Protein AF-0000000086029920 (afdb_homodimer)

Sequence (276 aa):
MIFLRTRHGCAALTALCLSAIMPSAAAFDIRPNCDLRMLELNAKQRERLQLRRQQYKDQMRQIQADNRRRKDVGLHALLAKPPFDRHQAGKIAQERYTDDIKLTVAELNFYHDLFQMLDQRQRELWLDKCVGDTDGRRMIFLRTRHGCAALTALCLSAIMPSAAAFDIRPNCDLRMLELNAKQRERLQLRRQQYKDQMRQIQADNRRRKDVGLHALLAKPPFDRHQAGKIAQERYTDDIKLTVAELNFYHDLFQMLDQRQRELWLDKCVGDTDGRR

Structure (mmCIF, N/CA/C/O backbone):
data_AF-0000000086029920-model_v1
#
loop_
_entity.id
_entity.type
_entity.pdbx_description
1 polymer 'Spy/CpxP family protein refolding chaperone'
#
loop_
_atom_site.group_PDB
_atom_site.id
_atom_site.type_symbol
_atom_site.label_atom_id
_atom_site.label_alt_id
_atom_site.label_comp_id
_atom_site.label_asym_id
_atom_site.label_entity_id
_atom_site.label_seq_id
_atom_site.pdbx_PDB_ins_code
_atom_site.Cartn_x
_atom_site.Cartn_y
_atom_site.Cartn_z
_atom_site.occupancy
_atom_site.B_iso_or_equiv
_atom_site.auth_seq_id
_atom_site.auth_comp_id
_atom_site.auth_asym_id
_atom_site.auth_atom_id
_atom_site.pdbx_PDB_model_num
ATOM 1 N N . MET A 1 1 ? -32 1.727 62.812 1 27.64 1 MET A N 1
ATOM 2 C CA . MET A 1 1 ? -31.141 0.639 62.344 1 27.64 1 MET A CA 1
ATOM 3 C C . MET A 1 1 ? -30.656 0.895 60.938 1 27.64 1 MET A C 1
ATOM 5 O O . MET A 1 1 ? -31.453 1.145 60.031 1 27.64 1 MET A O 1
ATOM 9 N N . ILE A 1 2 ? -29.312 1.505 60.844 1 32.12 2 ILE A N 1
ATOM 10 C CA . ILE A 1 2 ? -28.375 2.189 59.969 1 32.12 2 ILE A CA 1
ATOM 11 C C . ILE A 1 2 ? -27.922 1.234 58.875 1 32.12 2 ILE A C 1
ATOM 13 O O . ILE A 1 2 ? -27.219 0.256 59.156 1 32.12 2 ILE A O 1
ATOM 17 N N . PHE A 1 3 ? -28.812 0.86 58 1 37.28 3 PHE A N 1
ATOM 18 C CA . PHE A 1 3 ? -28.562 -0.154 56.969 1 37.28 3 PHE A CA 1
ATOM 19 C C . PHE A 1 3 ? -27.516 0.329 56 1 37.28 3 PHE A C 1
ATOM 21 O O . PHE A 1 3 ? -27.859 0.866 54.938 1 37.28 3 PHE A O 1
ATOM 28 N N . LEU A 1 4 ? -26.359 0.919 56.625 1 30.41 4 LEU A N 1
ATOM 29 C CA . LEU A 1 4 ? -25.516 1.592 55.656 1 30.41 4 LEU A CA 1
ATOM 30 C C . LEU A 1 4 ? -25.094 0.636 54.562 1 30.41 4 LEU A C 1
ATOM 32 O O . LEU A 1 4 ? -25.328 -0.572 54.656 1 30.41 4 LEU A O 1
ATOM 36 N N . ARG A 1 5 ? -23.734 0.589 54.25 1 33.59 5 ARG A N 1
ATOM 37 C CA . ARG A 1 5 ? -22.906 1.133 53.188 1 33.59 5 ARG A CA 1
ATOM 38 C C . ARG A 1 5 ? -22.469 0.034 52.219 1 33.59 5 ARG A C 1
ATOM 40 O O . ARG A 1 5 ? -21.641 0.267 51.344 1 33.59 5 ARG A O 1
ATOM 47 N N . THR A 1 6 ? -23.078 -1.229 52.219 1 37.78 6 THR A N 1
ATOM 48 C CA . THR A 1 6 ? -22.031 -2.084 51.656 1 37.78 6 THR A CA 1
ATOM 49 C C . THR A 1 6 ? -21.781 -1.729 50.188 1 37.78 6 THR A C 1
ATOM 51 O O . THR A 1 6 ? -22.734 -1.553 49.406 1 37.78 6 THR A O 1
ATOM 54 N N . ARG A 1 7 ? -20.609 -0.886 49.969 1 39.22 7 ARG A N 1
ATOM 55 C CA . ARG A 1 7 ? -19.906 -0.38 48.812 1 39.22 7 ARG A CA 1
ATOM 56 C C . ARG A 1 7 ? -19.562 -1.512 47.844 1 39.22 7 ARG A C 1
ATOM 58 O O . ARG A 1 7 ? -18.641 -2.287 48.094 1 39.22 7 ARG A O 1
ATOM 65 N N . HIS A 1 8 ? -20.594 -2.283 47.344 1 37.41 8 HIS A N 1
ATOM 66 C CA . HIS A 1 8 ? -20.094 -3.451 46.625 1 37.41 8 HIS A CA 1
ATOM 67 C C . HIS A 1 8 ? -19.297 -3.043 45.406 1 37.41 8 HIS A C 1
ATOM 69 O O . HIS A 1 8 ? -18.297 -3.676 45.062 1 37.41 8 HIS A O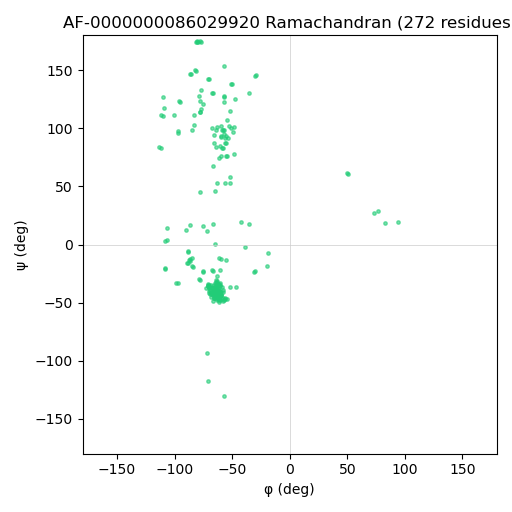 1
ATOM 75 N N . GLY A 1 9 ? -19.484 -1.849 44.688 1 29.52 9 GLY A N 1
ATOM 76 C CA . GLY A 1 9 ? -19.641 -2.156 43.281 1 29.52 9 GLY A CA 1
ATOM 77 C C . GLY A 1 9 ? -18.328 -2.451 42.562 1 29.52 9 GLY A C 1
ATOM 78 O O . GLY A 1 9 ? -17.297 -1.863 42.906 1 29.52 9 GLY A O 1
ATOM 79 N N . CYS A 1 10 ? -18.156 -3.633 41.781 1 34.06 10 CYS A N 1
ATOM 80 C CA . CYS A 1 10 ? -17.203 -4.355 40.938 1 34.06 10 CYS A CA 1
ATOM 81 C C . CYS A 1 10 ? -16.844 -3.545 39.688 1 34.06 10 CYS A C 1
ATOM 83 O O . CYS A 1 10 ? -17.672 -3.377 38.812 1 34.06 10 CYS A O 1
ATOM 85 N N . ALA A 1 11 ? -16.375 -2.201 39.812 1 36.38 11 ALA A N 1
ATOM 86 C CA . ALA A 1 11 ? -16.312 -1.562 38.5 1 36.38 11 ALA A CA 1
ATOM 87 C C . ALA A 1 11 ? -15.367 -2.32 37.562 1 36.38 11 ALA A C 1
ATOM 89 O O . ALA A 1 11 ? -14.211 -2.574 37.906 1 36.38 11 ALA A O 1
ATOM 90 N N . ALA A 1 12 ? -15.984 -3.154 36.594 1 37.56 12 ALA A N 1
ATOM 91 C CA . ALA A 1 12 ? -15.391 -3.926 35.5 1 37.56 12 ALA A CA 1
ATOM 92 C C . ALA A 1 12 ? -14.578 -3.029 34.562 1 37.56 12 ALA A C 1
ATOM 94 O O . ALA A 1 12 ? -15.078 -2.018 34.094 1 37.56 12 ALA A O 1
ATOM 95 N N . LEU A 1 13 ? -13.141 -2.918 34.781 1 41.22 13 LEU A N 1
ATOM 96 C CA . LEU A 1 13 ? -12.211 -2.203 33.906 1 41.22 13 LEU A CA 1
ATOM 97 C C . LEU A 1 13 ? -12.25 -2.766 32.5 1 41.22 13 LEU A C 1
ATOM 99 O O . LEU A 1 13 ? -11.961 -3.943 32.281 1 41.22 13 LEU A O 1
ATOM 103 N N . THR A 1 14 ? -13.227 -2.363 31.594 1 38.19 14 THR A N 1
ATOM 104 C CA . THR A 1 14 ? -13.211 -2.84 30.219 1 38.19 14 THR A CA 1
ATOM 105 C C . THR A 1 14 ? -11.961 -2.365 29.5 1 38.19 14 THR A C 1
ATOM 107 O O . THR A 1 14 ? -11.633 -1.1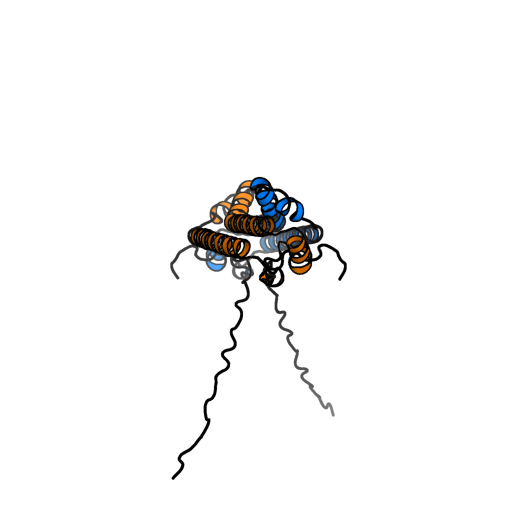76 29.516 1 38.19 14 THR A O 1
ATOM 110 N N . ALA A 1 15 ? -10.914 -3.215 29.328 1 38.97 15 ALA A N 1
ATOM 111 C CA . ALA A 1 15 ? -9.68 -3.059 28.562 1 38.97 15 ALA A CA 1
ATOM 112 C C . ALA A 1 15 ? -9.969 -2.82 27.078 1 38.97 15 ALA A C 1
ATOM 114 O O . ALA A 1 15 ? -10.672 -3.611 26.438 1 38.97 15 ALA A O 1
ATOM 115 N N . LEU A 1 16 ? -10.047 -1.567 26.641 1 34.94 16 LEU A N 1
ATOM 116 C CA . LEU A 1 16 ? -10.188 -1.281 25.219 1 34.94 16 LEU A CA 1
ATOM 117 C C . LEU A 1 16 ? -9.008 -1.839 24.422 1 34.94 16 LEU A C 1
ATOM 119 O O . LEU A 1 16 ? -7.871 -1.401 24.609 1 34.94 16 LEU A O 1
ATOM 123 N N . CYS A 1 17 ? -9.086 -3.088 23.875 1 32.78 17 CYS A N 1
ATOM 124 C CA . CYS A 1 17 ? -8.18 -3.688 22.906 1 32.78 17 CYS A CA 1
ATOM 125 C C . CYS A 1 17 ? -8.078 -2.826 21.641 1 32.78 17 CYS A C 1
ATOM 127 O O . CYS A 1 17 ? -9.094 -2.52 21.016 1 32.78 17 CYS A O 1
ATOM 129 N N . LEU A 1 18 ? -7.035 -1.972 21.484 1 34.94 18 LEU A N 1
ATOM 130 C CA . LEU A 1 18 ? -6.617 -1.24 20.297 1 34.94 18 LEU A CA 1
ATOM 131 C C . LEU A 1 18 ? -6.465 -2.182 19.109 1 34.94 18 LEU A C 1
ATOM 133 O O . LEU A 1 18 ? -5.777 -3.203 19.203 1 34.94 18 LEU A O 1
ATOM 137 N N . SER A 1 19 ? -7.234 -2.092 18.062 1 32.69 19 SER A N 1
ATOM 138 C CA . SER A 1 19 ? -7.398 -2.822 16.812 1 32.69 19 SER A CA 1
ATOM 139 C C . SER A 1 19 ? -6.148 -2.721 15.938 1 32.69 19 SER A C 1
ATOM 141 O O . SER A 1 19 ? -5.754 -1.626 15.531 1 32.69 19 SER A O 1
ATOM 143 N N . ALA A 1 20 ? -5.121 -3.539 16.109 1 31.86 20 ALA A N 1
ATOM 144 C CA . ALA A 1 20 ? -4 -3.666 15.188 1 31.86 20 ALA A CA 1
ATOM 145 C C . ALA A 1 20 ? -4.492 -3.795 13.75 1 31.86 20 ALA A C 1
ATOM 147 O O . ALA A 1 20 ? -5.547 -4.383 13.5 1 31.86 20 ALA A O 1
ATOM 148 N N . ILE A 1 21 ? -4.035 -2.939 12.781 1 33.38 21 ILE A N 1
ATOM 149 C CA . ILE A 1 21 ? -3.969 -2.824 11.328 1 33.38 21 ILE A CA 1
ATOM 150 C C . ILE A 1 21 ? -3.439 -4.129 10.734 1 33.38 21 ILE A C 1
ATOM 152 O O . ILE A 1 21 ? -2.346 -4.578 11.078 1 33.38 21 ILE A O 1
ATOM 156 N N . MET A 1 22 ? -4.195 -5.098 10.164 1 32.31 22 MET A N 1
ATOM 157 C CA . MET A 1 22 ? -4.012 -6.406 9.539 1 32.31 22 MET A CA 1
ATOM 158 C C . MET A 1 22 ? -3.061 -6.312 8.352 1 32.31 22 MET A C 1
ATOM 160 O O . MET A 1 22 ? -2.895 -5.242 7.77 1 32.31 22 MET A O 1
ATOM 164 N N . PRO A 1 23 ? -2.359 -7.359 7.961 1 33.88 23 PRO A N 1
ATOM 165 C CA . PRO A 1 23 ? -1.443 -7.727 6.879 1 33.88 23 PRO A CA 1
ATOM 166 C C . PRO A 1 23 ? -2.061 -7.543 5.496 1 33.88 23 PRO A C 1
ATOM 168 O O . PRO A 1 23 ? -3.256 -7.781 5.309 1 33.88 23 PRO A O 1
ATOM 171 N N . SER A 1 24 ? -1.472 -6.77 4.652 1 38.44 24 SER A N 1
ATOM 172 C CA . SE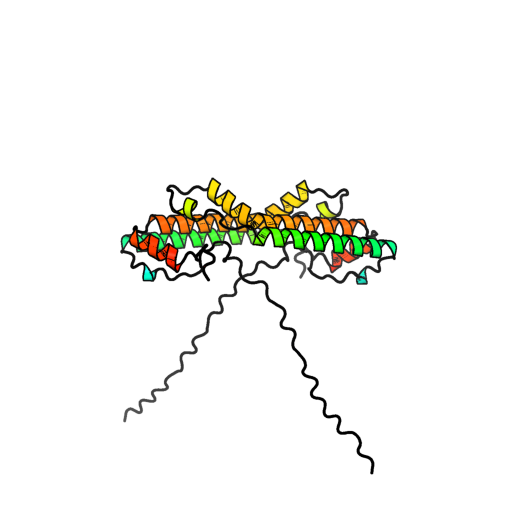R A 1 24 ? -1.74 -6.371 3.273 1 38.44 24 SER A CA 1
ATOM 173 C C . SER A 1 24 ? -1.751 -7.578 2.342 1 38.44 24 SER A C 1
ATOM 175 O O . SER A 1 24 ? -1.801 -7.426 1.119 1 38.44 24 SER A O 1
ATOM 177 N N . ALA A 1 25 ? -1.162 -8.695 2.639 1 40.16 25 ALA A N 1
ATOM 178 C CA . ALA A 1 25 ? -1.101 -9.586 1.482 1 40.16 25 ALA A CA 1
ATOM 179 C C . ALA A 1 25 ? -2.49 -9.828 0.903 1 40.16 25 ALA A C 1
ATOM 181 O O . ALA A 1 25 ? -2.666 -10.68 0.032 1 40.16 25 ALA A O 1
ATOM 182 N N . ALA A 1 26 ? -3.566 -9.477 1.589 1 45.03 26 ALA A N 1
ATOM 183 C CA . ALA A 1 26 ? -4.848 -9.961 1.086 1 45.03 26 ALA A CA 1
ATOM 184 C C . ALA A 1 26 ? -5.168 -9.359 -0.277 1 45.03 26 ALA A C 1
ATOM 186 O O . ALA A 1 26 ? -6.332 -9.305 -0.68 1 45.03 26 ALA A O 1
ATOM 187 N N . ALA A 1 27 ? -4.242 -8.516 -0.774 1 49.72 27 ALA A N 1
ATOM 188 C CA . ALA A 1 27 ? -4.633 -7.586 -1.828 1 49.72 27 ALA A CA 1
ATOM 189 C C . ALA A 1 27 ? -5.324 -8.32 -2.977 1 49.72 27 ALA A C 1
ATOM 191 O O . ALA A 1 27 ? -6.277 -7.805 -3.566 1 49.72 27 ALA A O 1
ATOM 192 N N . PHE A 1 28 ? -4.723 -9.609 -3.205 1 64.56 28 PHE A N 1
ATOM 193 C CA . PHE A 1 28 ? -5.309 -10.438 -4.25 1 64.56 28 PHE A CA 1
ATOM 194 C C . PHE A 1 28 ? -6.027 -11.641 -3.65 1 64.56 28 PHE A C 1
ATOM 196 O O . PHE A 1 28 ? -5.738 -12.047 -2.521 1 64.56 28 PHE A O 1
ATOM 203 N N . ASP A 1 29 ? -7.215 -11.773 -4.027 1 73.5 29 ASP A N 1
ATOM 204 C CA . ASP A 1 29 ? -8.008 -12.883 -3.506 1 73.5 29 ASP A CA 1
ATOM 205 C C . ASP A 1 29 ? -7.184 -14.172 -3.479 1 73.5 29 ASP A C 1
ATOM 207 O O . ASP A 1 29 ? -7.742 -15.266 -3.533 1 73.5 29 ASP A O 1
ATOM 211 N N . ILE A 1 30 ? -5.809 -13.906 -3.535 1 80.94 30 ILE A N 1
ATOM 212 C CA . ILE A 1 30 ? -4.953 -15.086 -3.436 1 80.94 30 ILE A CA 1
ATOM 213 C C . ILE A 1 30 ? -4.5 -15.273 -1.989 1 80.94 30 ILE A C 1
ATOM 215 O O . ILE A 1 30 ? -3.93 -14.359 -1.386 1 80.94 30 ILE A O 1
ATOM 219 N N . ARG A 1 31 ? -4.738 -16.328 -1.446 1 81.44 31 ARG A N 1
ATOM 220 C CA . ARG A 1 31 ? -4.324 -16.641 -0.085 1 81.44 31 ARG A CA 1
ATOM 221 C C . ARG A 1 31 ? -2.805 -16.766 0.008 1 81.44 31 ARG A C 1
ATOM 223 O O . ARG A 1 31 ? -2.191 -17.531 -0.733 1 81.44 31 ARG A O 1
ATOM 230 N N . PRO A 1 32 ? -2.361 -16 1.074 1 78.69 32 PRO A N 1
ATOM 231 C CA . PRO A 1 32 ? -0.928 -16.188 1.312 1 78.69 32 PRO A CA 1
ATOM 232 C C . PRO A 1 32 ? -0.618 -17.5 2.031 1 78.69 32 PRO A C 1
ATOM 234 O O . PRO A 1 32 ? -1.448 -18 2.791 1 78.69 32 PRO A O 1
ATOM 237 N N . ASN A 1 33 ? 0.307 -18.25 1.602 1 84.31 33 ASN A N 1
ATOM 238 C CA . ASN A 1 33 ? 0.768 -19.484 2.225 1 84.31 33 ASN A CA 1
ATOM 239 C C . ASN A 1 33 ? -0.111 -20.672 1.838 1 84.31 33 ASN A C 1
ATOM 241 O O . ASN A 1 33 ? -0.331 -21.578 2.646 1 84.31 33 ASN A O 1
ATOM 245 N N . CYS A 1 34 ? -0.788 -20.562 0.881 1 91.12 34 CYS A N 1
ATOM 246 C CA . CYS A 1 34 ? -1.542 -21.688 0.366 1 91.12 34 CYS A CA 1
ATOM 247 C C . CYS A 1 34 ? -0.649 -22.922 0.217 1 91.12 34 CYS A C 1
ATOM 249 O O . CYS A 1 34 ? 0.49 -22.812 -0.24 1 91.12 34 CYS A O 1
ATOM 251 N N . ASP A 1 35 ? -1.231 -24.125 0.633 1 93.25 35 ASP A N 1
ATOM 252 C CA . ASP A 1 35 ? -0.472 -25.375 0.551 1 93.25 35 ASP A CA 1
ATOM 253 C C . ASP A 1 35 ? -0.438 -25.906 -0.881 1 93.25 35 ASP A C 1
ATOM 255 O O . ASP A 1 35 ? -1.432 -26.438 -1.374 1 93.25 35 ASP A O 1
ATOM 259 N N . LEU A 1 36 ? 0.711 -25.922 -1.445 1 95.44 36 LEU A N 1
ATOM 260 C CA . LEU A 1 36 ? 0.839 -26.312 -2.844 1 95.44 36 LEU A CA 1
ATOM 261 C C . LEU A 1 36 ? 1.021 -27.828 -2.967 1 95.44 36 LEU A C 1
ATOM 263 O O . LEU A 1 36 ? 1.015 -28.375 -4.074 1 95.44 36 LEU A O 1
ATOM 267 N N . ARG A 1 37 ? 1.151 -28.562 -1.885 1 95 37 ARG A N 1
ATOM 268 C CA . ARG A 1 37 ? 1.317 -30.016 -1.925 1 95 37 ARG A CA 1
ATOM 269 C C . ARG A 1 37 ? 0.071 -30.688 -2.484 1 95 37 ARG A C 1
ATOM 271 O O . ARG A 1 37 ? 0.157 -31.766 -3.076 1 95 37 ARG A O 1
ATOM 278 N N . MET A 1 38 ? -1.027 -30.047 -2.176 1 95.94 38 MET A N 1
ATOM 279 C CA . MET A 1 38 ? -2.299 -30.594 -2.643 1 95.94 38 MET A CA 1
ATOM 280 C C . MET A 1 38 ? -2.32 -30.688 -4.164 1 95.94 38 MET A C 1
ATOM 282 O O . MET A 1 38 ? -3.162 -31.391 -4.73 1 95.94 38 MET A O 1
ATOM 286 N N . LEU A 1 39 ? -1.415 -30.094 -4.855 1 97.38 39 LEU A N 1
ATOM 287 C CA . LEU A 1 39 ? -1.391 -30.062 -6.312 1 97.38 39 LEU A CA 1
ATOM 288 C C . LEU A 1 39 ? -0.688 -31.281 -6.883 1 97.38 39 LEU A C 1
ATOM 290 O O . LEU A 1 39 ? -0.778 -31.562 -8.078 1 97.38 39 LEU A O 1
ATOM 294 N N . GLU A 1 40 ? 0.041 -32.031 -6.023 1 97.44 40 GLU A N 1
ATOM 295 C CA . GLU A 1 40 ? 0.74 -33.219 -6.453 1 97.44 40 GLU A CA 1
ATOM 296 C C . GLU A 1 40 ? 1.604 -32.969 -7.684 1 97.44 40 GLU A C 1
ATOM 298 O O . GLU A 1 40 ? 1.472 -33.625 -8.703 1 97.44 40 GLU A O 1
ATOM 303 N N . LEU A 1 41 ? 2.541 -32.094 -7.582 1 97.94 41 LEU A N 1
ATOM 304 C CA . LEU A 1 41 ? 3.41 -31.672 -8.672 1 97.94 41 LEU A CA 1
ATOM 305 C C . LEU A 1 41 ? 4.375 -32.781 -9.07 1 97.94 41 LEU A C 1
ATOM 307 O O . LEU A 1 41 ? 4.816 -33.562 -8.219 1 97.94 41 LEU A O 1
ATOM 311 N N . ASN A 1 42 ? 4.648 -32.906 -10.375 1 97.69 42 ASN A N 1
ATOM 312 C CA . ASN A 1 42 ? 5.691 -33.812 -10.797 1 97.69 42 ASN A CA 1
ATOM 313 C C . ASN A 1 42 ? 7.086 -33.25 -10.586 1 97.69 42 ASN A C 1
ATOM 315 O O . ASN A 1 42 ? 7.223 -32.094 -10.148 1 97.69 42 ASN A O 1
ATOM 319 N N . ALA A 1 43 ? 8.094 -33.969 -10.812 1 97.62 43 ALA A N 1
ATOM 320 C CA . ALA A 1 43 ? 9.469 -33.625 -10.484 1 97.62 43 ALA A CA 1
ATOM 321 C C . ALA A 1 43 ? 9.883 -32.344 -11.211 1 97.62 43 ALA A C 1
ATOM 323 O O . ALA A 1 43 ? 10.555 -31.484 -10.633 1 97.62 43 ALA A O 1
ATOM 324 N N . LYS A 1 44 ? 9.539 -32.25 -12.453 1 97.94 44 LYS A N 1
ATOM 325 C CA . LYS A 1 44 ? 9.906 -31.078 -13.242 1 97.94 44 LYS A CA 1
ATOM 326 C C . LYS A 1 44 ? 9.219 -29.828 -12.711 1 97.94 44 LYS A C 1
ATOM 328 O O . LYS A 1 44 ? 9.844 -28.766 -12.617 1 97.94 44 LYS A O 1
ATOM 333 N N . GLN A 1 45 ? 7.961 -29.984 -12.406 1 98.12 45 GLN A N 1
ATOM 334 C CA . GLN A 1 45 ? 7.191 -28.875 -11.836 1 98.12 45 GLN A CA 1
ATOM 335 C C . GLN A 1 45 ? 7.781 -28.422 -10.5 1 98.12 45 GLN A C 1
ATOM 337 O O . GLN A 1 45 ? 7.883 -27.219 -10.234 1 98.12 45 GLN A O 1
ATOM 342 N N . ARG A 1 46 ? 8.219 -29.297 -9.742 1 97.81 46 ARG A N 1
ATOM 343 C CA . ARG A 1 46 ? 8.781 -29 -8.43 1 97.81 46 ARG A CA 1
ATOM 344 C C . ARG A 1 46 ? 10.102 -28.25 -8.562 1 97.81 46 ARG A C 1
ATOM 346 O O . ARG A 1 46 ? 10.367 -27.312 -7.809 1 97.81 46 ARG A O 1
ATOM 353 N N . GLU A 1 47 ? 10.836 -28.734 -9.406 1 98.06 47 GLU A N 1
ATOM 354 C CA . GLU A 1 47 ? 12.109 -28.062 -9.641 1 98.06 47 GLU A CA 1
ATOM 355 C C . GLU A 1 47 ? 11.906 -26.625 -10.102 1 98.06 47 GLU A C 1
ATOM 357 O O . GLU A 1 47 ? 12.578 -25.703 -9.633 1 98.06 47 GLU A O 1
ATOM 362 N N . ARG A 1 48 ? 11.055 -26.438 -11.031 1 97.94 48 ARG A N 1
ATOM 363 C CA . ARG A 1 48 ? 10.75 -25.094 -11.547 1 97.94 48 ARG A CA 1
ATOM 364 C C . ARG A 1 48 ? 10.188 -24.203 -10.445 1 97.94 48 ARG A C 1
ATOM 366 O O . ARG A 1 48 ? 10.531 -23.016 -10.367 1 97.94 48 ARG A O 1
ATOM 373 N N . LEU A 1 49 ? 9.297 -24.812 -9.648 1 98.06 49 LEU A N 1
ATOM 374 C CA . LEU A 1 49 ? 8.711 -24.047 -8.555 1 98.06 49 LEU A CA 1
ATOM 375 C C . LEU A 1 49 ? 9.789 -23.578 -7.578 1 98.06 49 LEU A C 1
ATOM 377 O O . LEU A 1 49 ? 9.766 -22.438 -7.121 1 98.06 49 LEU A O 1
ATOM 381 N N . GLN A 1 50 ? 10.742 -24.438 -7.262 1 97.56 50 GLN A N 1
ATOM 382 C CA . GLN A 1 50 ? 11.82 -24.109 -6.34 1 97.56 50 GLN A CA 1
ATOM 383 C C . GLN A 1 50 ? 12.68 -22.969 -6.895 1 97.56 50 GLN A C 1
ATOM 385 O O . GLN A 1 50 ? 13.055 -22.062 -6.164 1 97.56 50 GLN A O 1
ATOM 390 N N . LEU A 1 51 ? 12.914 -23.094 -8.133 1 98.25 51 LEU A N 1
ATOM 391 C CA . LEU A 1 51 ? 13.727 -22.078 -8.781 1 98.25 51 LEU A CA 1
ATOM 392 C C . LEU A 1 51 ? 13.023 -20.719 -8.758 1 98.25 51 LEU A C 1
ATOM 394 O O . LEU A 1 51 ? 13.633 -19.703 -8.438 1 98.25 51 LEU A O 1
ATOM 398 N N . ARG A 1 52 ? 11.758 -20.719 -9.07 1 97.81 52 ARG A N 1
ATOM 399 C CA . ARG A 1 52 ? 10.992 -19.469 -9.148 1 97.81 52 ARG A CA 1
ATOM 400 C C . ARG A 1 52 ? 10.773 -18.875 -7.762 1 97.81 52 ARG A C 1
ATOM 402 O O . ARG A 1 52 ? 10.742 -17.656 -7.602 1 97.81 52 ARG A O 1
ATOM 409 N N . ARG A 1 53 ? 10.602 -19.719 -6.781 1 97 53 ARG A N 1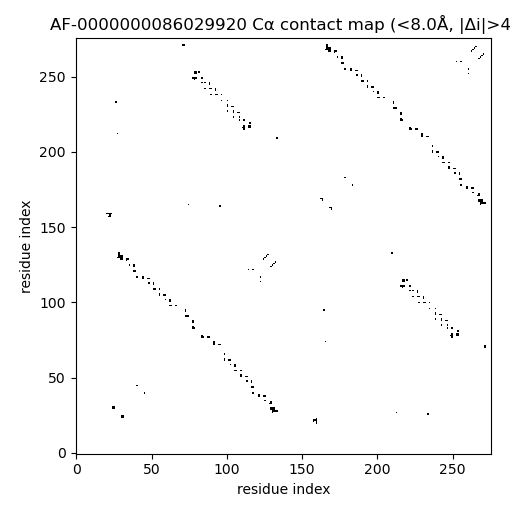
ATOM 410 C CA . ARG A 1 53 ? 10.469 -19.25 -5.406 1 97 53 ARG A CA 1
ATOM 411 C C . ARG A 1 53 ? 11.742 -18.531 -4.957 1 97 53 ARG A C 1
ATOM 413 O O . ARG A 1 53 ? 11.672 -17.469 -4.32 1 97 53 ARG A O 1
ATOM 420 N N . GLN A 1 54 ? 12.883 -19.125 -5.305 1 97.88 54 GLN A N 1
ATOM 421 C CA . GLN A 1 54 ? 14.156 -18.516 -4.934 1 97.88 54 GLN A CA 1
ATOM 422 C C . GLN A 1 54 ? 14.352 -17.188 -5.637 1 97.88 54 GLN A C 1
ATOM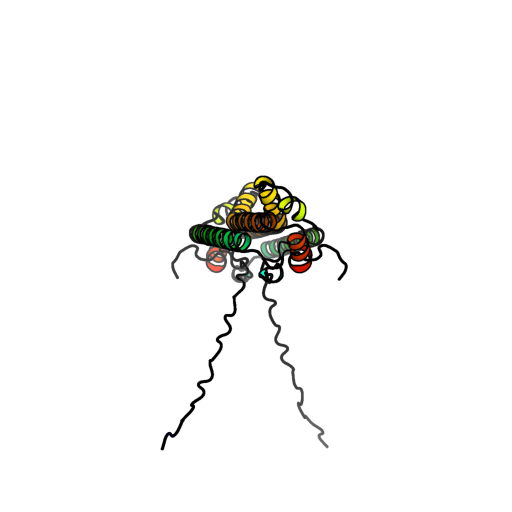 424 O O . GLN A 1 54 ? 14.82 -16.219 -5.027 1 97.88 54 GLN A O 1
ATOM 429 N N . GLN A 1 55 ? 13.992 -17.125 -6.871 1 97.62 55 GLN A N 1
ATOM 430 C CA . GLN A 1 55 ? 14.109 -15.883 -7.621 1 97.62 55 GLN A CA 1
ATOM 431 C C . GLN A 1 55 ? 13.227 -14.789 -7.02 1 97.62 55 GLN A C 1
ATOM 433 O O . GLN A 1 55 ? 13.641 -13.633 -6.914 1 97.62 55 GLN A O 1
ATOM 438 N N . TYR A 1 56 ? 12.062 -15.203 -6.621 1 97.06 56 TYR A N 1
ATOM 439 C CA . TYR A 1 56 ? 11.133 -14.266 -6.004 1 97.06 56 TYR A CA 1
ATOM 440 C C . TYR A 1 56 ? 11.664 -13.773 -4.664 1 97.06 56 TYR A C 1
ATOM 442 O O . TYR A 1 56 ? 11.609 -12.57 -4.371 1 97.06 56 TYR A O 1
ATOM 450 N N . LYS A 1 57 ? 12.172 -14.609 -3.941 1 97 57 LYS A N 1
ATOM 451 C CA . LYS A 1 57 ? 12.727 -14.25 -2.643 1 97 57 LYS A CA 1
ATOM 452 C C . LYS A 1 57 ? 13.898 -13.281 -2.797 1 97 57 LYS A C 1
ATOM 454 O O . LYS A 1 57 ? 14.023 -12.328 -2.029 1 97 57 LYS A O 1
ATOM 459 N N . ASP A 1 58 ? 14.703 -13.5 -3.744 1 97.38 58 ASP A N 1
ATOM 460 C CA . ASP A 1 58 ? 15.836 -12.617 -4.004 1 97.38 58 ASP A CA 1
ATOM 461 C C . ASP A 1 58 ? 15.367 -11.227 -4.441 1 97.38 58 ASP A C 1
ATOM 463 O O . ASP A 1 58 ? 15.93 -10.219 -4.023 1 97.38 58 ASP A O 1
ATOM 467 N N . GLN A 1 59 ? 14.359 -11.258 -5.23 1 95.88 59 GLN A N 1
ATOM 468 C CA . GLN A 1 59 ? 13.805 -9.992 -5.688 1 95.88 59 GLN A CA 1
ATOM 469 C C . GLN A 1 59 ? 13.195 -9.211 -4.527 1 95.88 59 GLN A C 1
ATOM 471 O O . GLN A 1 59 ? 13.359 -7.988 -4.438 1 95.88 59 GLN A O 1
ATOM 476 N N . MET A 1 60 ? 12.508 -9.906 -3.699 1 95.62 60 MET A N 1
ATOM 477 C CA . MET A 1 60 ? 11.906 -9.281 -2.523 1 95.62 60 MET A CA 1
ATOM 478 C C . MET A 1 60 ? 12.977 -8.672 -1.625 1 95.62 60 MET A C 1
ATOM 480 O O . MET A 1 60 ? 12.828 -7.543 -1.152 1 95.62 60 MET A O 1
ATOM 484 N N . ARG A 1 61 ? 14.062 -9.352 -1.462 1 95 61 ARG A N 1
ATOM 485 C CA . ARG A 1 61 ? 15.156 -8.867 -0.625 1 95 61 ARG A CA 1
ATOM 486 C C . ARG A 1 61 ? 15.781 -7.609 -1.215 1 95 61 ARG A C 1
ATOM 488 O O . ARG A 1 61 ? 16.109 -6.668 -0.485 1 95 61 ARG A O 1
ATOM 495 N N . GLN A 1 62 ? 15.852 -7.598 -2.475 1 94.38 62 GLN A N 1
ATOM 496 C CA . GLN A 1 62 ? 16.438 -6.438 -3.145 1 94.38 62 GLN A CA 1
ATOM 497 C C . GLN A 1 62 ? 15.523 -5.215 -3.018 1 94.38 62 GLN A C 1
ATOM 499 O O . GLN A 1 62 ? 16 -4.105 -2.766 1 94.38 62 GLN A O 1
ATOM 504 N N . ILE A 1 63 ? 14.242 -5.395 -3.172 1 91.88 63 ILE A N 1
ATOM 505 C CA . ILE A 1 63 ? 13.273 -4.305 -3.084 1 91.88 63 ILE A CA 1
ATOM 506 C C . ILE A 1 63 ? 13.258 -3.74 -1.666 1 91.88 63 ILE A C 1
ATOM 508 O O . ILE A 1 63 ? 13.266 -2.521 -1.476 1 91.88 63 ILE A O 1
ATOM 512 N N . GLN A 1 64 ? 13.367 -4.586 -0.676 1 87.81 64 GLN A N 1
ATOM 513 C CA . GLN A 1 64 ? 13.367 -4.168 0.722 1 87.81 64 GLN A CA 1
ATOM 514 C C . GLN A 1 64 ? 14.648 -3.408 1.066 1 87.81 64 GLN A C 1
ATOM 516 O O . GLN A 1 64 ? 14.609 -2.42 1.803 1 87.81 64 GLN A O 1
ATOM 521 N N . ALA A 1 65 ? 15.766 -3.846 0.534 1 87.12 65 ALA A N 1
ATOM 522 C CA . ALA A 1 65 ? 17.047 -3.17 0.753 1 87.12 65 ALA A CA 1
ATOM 523 C C . ALA A 1 65 ? 17.031 -1.768 0.15 1 87.12 65 ALA A C 1
ATOM 525 O O . ALA A 1 65 ? 17.531 -0.821 0.756 1 87.12 65 ALA A O 1
ATOM 526 N N . ASP A 1 66 ? 16.344 -1.677 -0.97 1 83.25 66 ASP A N 1
ATOM 527 C CA . ASP A 1 66 ? 16.266 -0.386 -1.646 1 83.25 66 ASP A CA 1
ATOM 528 C C . ASP A 1 66 ? 15.383 0.584 -0.866 1 83.25 66 ASP A C 1
ATOM 530 O O . ASP A 1 66 ? 15.656 1.784 -0.818 1 83.25 66 ASP A O 1
ATOM 534 N N . ASN A 1 67 ? 14.375 0.094 -0.224 1 78.56 67 ASN A N 1
ATOM 535 C CA . ASN A 1 67 ? 13.453 0.907 0.564 1 78.56 67 ASN A CA 1
ATOM 536 C C . ASN A 1 67 ? 14.141 1.491 1.797 1 78.56 67 ASN A C 1
ATOM 538 O O . ASN A 1 67 ? 13.898 2.645 2.158 1 78.56 67 ASN A O 1
ATOM 542 N N . ARG A 1 68 ? 14.992 0.748 2.395 1 75.88 68 ARG A N 1
ATOM 543 C CA . ARG A 1 68 ? 15.695 1.198 3.59 1 75.88 68 ARG A CA 1
ATOM 544 C C . ARG A 1 68 ? 16.656 2.336 3.264 1 75.88 68 ARG A C 1
ATOM 546 O O . ARG A 1 68 ? 16.922 3.199 4.105 1 75.88 68 ARG A O 1
ATOM 553 N N . ARG A 1 69 ? 17.016 2.426 2.068 1 74.44 69 ARG A N 1
ATOM 554 C CA . ARG A 1 69 ? 17.984 3.438 1.648 1 74.44 69 ARG A CA 1
ATOM 555 C C . ARG A 1 69 ? 17.281 4.73 1.251 1 74.44 69 ARG A C 1
ATOM 557 O O . ARG A 1 69 ? 17.906 5.793 1.213 1 74.44 69 ARG A O 1
ATOM 564 N N . ARG A 1 70 ? 15.984 4.551 1.058 1 67.62 70 ARG A N 1
ATOM 565 C CA . ARG A 1 70 ? 15.266 5.727 0.585 1 67.62 70 ARG A CA 1
ATOM 566 C C . ARG A 1 70 ? 14.844 6.617 1.751 1 67.62 70 ARG A C 1
ATOM 568 O O . ARG A 1 70 ? 14.352 6.129 2.766 1 67.62 70 ARG A O 1
ATOM 575 N N . LYS A 1 71 ? 15.578 7.734 2.119 1 61.03 71 LYS A N 1
ATOM 576 C CA . LYS A 1 71 ? 15.398 8.656 3.238 1 61.03 71 LYS A CA 1
ATOM 577 C C . LYS A 1 71 ? 14.18 9.547 3.029 1 61.03 71 LYS A C 1
ATOM 579 O O . LYS A 1 71 ? 13.047 9.125 3.271 1 61.03 71 LYS A O 1
ATOM 584 N N . ASP A 1 72 ? 14.438 10.742 2.441 1 59.91 72 ASP A N 1
ATOM 585 C CA . ASP A 1 72 ? 13.703 11.992 2.588 1 59.91 72 ASP A CA 1
ATOM 586 C C . ASP A 1 72 ? 12.773 12.234 1.399 1 59.91 72 ASP A C 1
ATOM 588 O O . ASP A 1 72 ? 13.219 12.219 0.249 1 59.91 72 ASP A O 1
ATOM 592 N N . VAL A 1 73 ? 11.516 12.172 1.623 1 65.88 73 VAL A N 1
ATOM 593 C CA . VAL A 1 73 ? 10.594 12.305 0.5 1 65.88 73 VAL A CA 1
ATOM 594 C C . VAL A 1 73 ? 10.234 13.773 0.297 1 65.88 73 VAL A C 1
ATOM 596 O O . VAL A 1 73 ? 9.344 14.102 -0.491 1 65.88 73 VAL A O 1
ATOM 599 N N . GLY A 1 74 ? 10.953 14.664 0.928 1 73.38 74 GLY A N 1
ATOM 600 C CA . GLY A 1 74 ? 10.742 16.078 0.631 1 73.38 74 GLY A CA 1
ATOM 601 C C . GLY A 1 74 ? 9.484 16.641 1.265 1 73.38 74 GLY A C 1
ATOM 602 O O . GLY A 1 74 ? 8.836 17.516 0.696 1 73.38 74 GLY A O 1
ATOM 603 N N . LEU A 1 75 ? 9.047 16.203 2.264 1 79 75 LEU A N 1
ATOM 604 C CA . LEU A 1 75 ? 7.809 16.609 2.93 1 79 75 LEU A CA 1
ATOM 605 C C . LEU A 1 75 ? 7.867 18.078 3.344 1 79 75 LEU A C 1
ATOM 607 O O . LEU A 1 75 ? 6.898 18.812 3.162 1 79 75 LEU A O 1
ATOM 611 N N . HIS A 1 76 ? 9.062 18.547 3.711 1 79.88 76 HIS A N 1
ATOM 612 C CA . HIS A 1 76 ? 9.172 19.906 4.203 1 79.88 76 HIS A CA 1
ATOM 613 C C . HIS A 1 76 ? 8.922 20.922 3.092 1 79.88 76 HIS A C 1
ATOM 615 O O . HIS A 1 76 ? 8.234 21.922 3.305 1 79.88 76 HIS A O 1
ATOM 621 N N . ALA A 1 77 ? 9.477 20.625 1.991 1 83.75 77 ALA A N 1
ATOM 622 C CA . ALA A 1 77 ? 9.305 21.531 0.859 1 83.75 77 ALA A CA 1
ATOM 623 C C . ALA A 1 77 ? 7.832 21.625 0.462 1 83.75 77 ALA A C 1
ATOM 625 O O . ALA A 1 77 ? 7.363 22.703 0.066 1 83.75 77 ALA A O 1
ATOM 626 N N . LEU A 1 78 ? 7.047 20.594 0.58 1 89.69 78 LEU A N 1
ATOM 627 C CA . LEU A 1 78 ? 5.625 20.578 0.254 1 89.69 78 LEU A CA 1
ATOM 628 C C . LEU A 1 78 ? 4.828 21.406 1.256 1 89.69 78 LEU A C 1
ATOM 630 O O . LEU A 1 78 ? 3.926 22.156 0.872 1 89.69 78 LEU A O 1
ATOM 634 N N . LEU A 1 79 ? 5.23 21.375 2.551 1 89.19 79 LEU A N 1
ATOM 635 C CA . LEU A 1 79 ? 4.477 22.016 3.617 1 89.19 79 LEU A CA 1
ATOM 636 C C . LEU A 1 79 ? 4.738 23.516 3.639 1 89.19 79 LEU A C 1
ATOM 638 O O . LEU A 1 79 ? 3.836 24.297 3.936 1 89.19 79 LEU A O 1
ATOM 642 N N . ALA A 1 80 ? 5.953 23.922 3.197 1 85.81 80 ALA A N 1
ATOM 643 C CA . ALA A 1 80 ? 6.41 25.297 3.381 1 85.81 80 ALA A CA 1
ATOM 644 C C . ALA A 1 80 ? 5.898 26.203 2.262 1 85.81 80 ALA A C 1
ATOM 646 O O . ALA A 1 80 ? 5.781 27.406 2.441 1 85.81 80 ALA A O 1
ATOM 647 N N . LYS A 1 81 ? 5.488 25.625 1.15 1 86.31 81 LYS A N 1
ATOM 648 C CA . LYS A 1 81 ? 5.199 26.469 -0.011 1 86.31 81 LYS A CA 1
ATOM 649 C C . LYS A 1 81 ? 3.705 26.484 -0.321 1 86.31 81 LYS A C 1
ATOM 651 O O . LYS A 1 81 ? 3.121 25.438 -0.627 1 86.31 81 LYS A O 1
ATOM 656 N N . PRO A 1 82 ? 3.059 27.703 -0.084 1 88.38 82 PRO A N 1
ATOM 657 C CA . PRO A 1 82 ? 1.68 27.812 -0.567 1 88.38 82 PRO A CA 1
ATOM 658 C C . PRO A 1 82 ? 1.602 28.156 -2.053 1 88.38 82 PRO A C 1
ATOM 660 O O . PRO A 1 82 ? 2.479 28.844 -2.576 1 88.38 82 PRO A O 1
ATOM 663 N N . PRO A 1 83 ? 0.553 27.75 -2.846 1 93 83 PRO A N 1
ATOM 664 C CA . PRO A 1 83 ? -0.567 26.891 -2.443 1 93 83 PRO A CA 1
ATOM 665 C C . PRO A 1 83 ? -0.213 25.406 -2.457 1 93 83 PRO A C 1
ATOM 667 O O . PRO A 1 83 ? 0.886 25.047 -2.877 1 93 83 PRO A O 1
ATOM 670 N N . PHE A 1 84 ? -1.078 24.562 -2.01 1 95.56 84 PHE A N 1
ATOM 671 C CA . PHE A 1 84 ? -0.864 23.125 -2.012 1 95.56 84 PHE A CA 1
ATOM 672 C C . PHE A 1 84 ? -0.571 22.625 -3.42 1 95.56 84 PHE A C 1
ATOM 674 O O . PHE A 1 84 ? -1.322 22.906 -4.355 1 95.56 84 PHE A O 1
ATOM 681 N N . ASP A 1 85 ? 0.543 21.906 -3.559 1 94.81 85 ASP A N 1
ATOM 682 C CA . ASP A 1 85 ? 0.941 21.328 -4.836 1 94.81 85 ASP A CA 1
ATOM 683 C C . ASP A 1 85 ? 0.509 19.859 -4.93 1 94.81 85 ASP A C 1
ATOM 685 O O . ASP A 1 85 ? 1.252 18.969 -4.535 1 94.81 85 ASP A O 1
ATOM 689 N N . ARG A 1 86 ? -0.624 19.75 -5.59 1 93.12 86 ARG A N 1
ATOM 690 C CA . ARG A 1 86 ? -1.199 18.406 -5.684 1 93.12 86 ARG A CA 1
ATOM 691 C C . ARG A 1 86 ? -0.306 17.484 -6.508 1 93.12 86 ARG A C 1
ATOM 693 O O . ARG A 1 86 ? -0.217 16.281 -6.227 1 93.12 86 ARG A O 1
ATOM 700 N N . HIS A 1 87 ? 0.318 18.062 -7.496 1 92.56 87 HIS A N 1
ATOM 701 C CA . HIS A 1 87 ? 1.2 17.266 -8.336 1 92.56 87 HIS A CA 1
ATOM 702 C C . HIS A 1 87 ? 2.398 16.75 -7.543 1 92.56 87 HIS A C 1
ATOM 704 O O . HIS A 1 87 ? 2.727 15.57 -7.598 1 92.56 87 HIS A O 1
ATOM 710 N N . GLN A 1 88 ? 3.025 17.594 -6.77 1 90.75 88 GLN A N 1
ATOM 711 C CA . GLN A 1 88 ? 4.148 17.203 -5.922 1 90.75 88 GLN A CA 1
ATOM 712 C C . GLN A 1 88 ? 3.705 16.219 -4.84 1 90.75 88 GLN A C 1
ATOM 714 O O . GLN A 1 88 ? 4.418 15.266 -4.535 1 90.75 88 GLN A O 1
ATOM 719 N N . ALA A 1 89 ? 2.588 16.453 -4.211 1 92.88 89 ALA A N 1
ATOM 720 C CA . ALA A 1 89 ? 2.047 15.539 -3.207 1 92.88 89 ALA A CA 1
ATOM 721 C C . ALA A 1 89 ? 1.825 14.148 -3.789 1 92.88 89 ALA A C 1
ATOM 723 O O . ALA A 1 89 ? 2.107 13.141 -3.135 1 92.88 89 ALA A O 1
ATOM 724 N N . GLY A 1 90 ? 1.308 14.141 -5.035 1 89.38 90 GLY A N 1
ATOM 725 C CA . GLY A 1 90 ? 1.128 12.875 -5.723 1 89.38 90 GLY A CA 1
ATOM 726 C C . GLY A 1 90 ? 2.428 12.117 -5.93 1 89.38 90 GLY A C 1
ATOM 727 O O . GLY A 1 90 ? 2.475 10.898 -5.773 1 89.38 90 GLY A O 1
ATOM 728 N N . LYS A 1 91 ? 3.428 12.859 -6.332 1 87.5 91 LYS A N 1
ATOM 729 C CA . LYS A 1 91 ? 4.738 12.242 -6.516 1 87.5 91 LYS A CA 1
ATOM 730 C C . LYS A 1 91 ? 5.27 11.68 -5.203 1 87.5 91 LYS A C 1
ATOM 732 O O . LYS A 1 91 ? 5.809 10.57 -5.172 1 87.5 91 LYS A O 1
ATOM 737 N N . ILE A 1 92 ? 5.125 12.438 -4.086 1 86.56 92 ILE A N 1
ATOM 738 C CA . ILE A 1 92 ? 5.551 12 -2.762 1 86.56 92 ILE A CA 1
ATOM 739 C C . ILE A 1 92 ? 4.793 10.734 -2.367 1 86.56 92 ILE A C 1
ATOM 741 O O . ILE A 1 92 ? 5.395 9.758 -1.909 1 86.56 92 ILE A O 1
ATOM 745 N N . ALA A 1 93 ? 3.488 10.758 -2.629 1 88.19 93 ALA A N 1
ATOM 746 C CA . ALA A 1 93 ? 2.662 9.594 -2.311 1 88.19 93 ALA A CA 1
ATOM 747 C C . ALA A 1 93 ? 3.088 8.375 -3.129 1 88.19 93 ALA A C 1
ATOM 749 O O . ALA A 1 93 ? 3.207 7.27 -2.594 1 88.19 93 ALA A O 1
ATOM 750 N N . GLN A 1 94 ? 3.301 8.648 -4.434 1 85.56 94 GLN A N 1
ATOM 751 C CA . GLN A 1 94 ? 3.703 7.547 -5.305 1 85.56 94 GLN A CA 1
ATOM 752 C C . GLN A 1 94 ? 5.051 6.973 -4.883 1 85.56 94 GLN A C 1
ATOM 754 O O . GLN A 1 94 ? 5.258 5.758 -4.926 1 85.56 94 GLN A O 1
ATOM 759 N N . GLU A 1 95 ? 5.953 7.812 -4.559 1 83.94 95 GLU A N 1
ATOM 760 C CA . GLU A 1 95 ? 7.27 7.371 -4.113 1 83.94 95 GLU A CA 1
ATOM 761 C C . GLU A 1 95 ? 7.164 6.52 -2.85 1 83.94 95 GLU A C 1
ATOM 763 O O . GLU A 1 95 ? 7.93 5.57 -2.672 1 83.94 95 GLU A O 1
ATOM 768 N N . ARG A 1 96 ? 6.258 6.832 -2.035 1 80.19 96 ARG A N 1
ATOM 769 C CA . ARG A 1 96 ? 6.039 6.09 -0.799 1 80.19 96 ARG A CA 1
ATOM 770 C C . ARG A 1 96 ? 5.641 4.645 -1.09 1 80.19 96 ARG A C 1
ATOM 772 O O . ARG A 1 96 ? 6.031 3.73 -0.361 1 80.19 96 ARG A O 1
ATOM 779 N N . TYR A 1 97 ? 4.961 4.473 -2.205 1 86.44 97 TYR A N 1
ATOM 780 C CA . TYR A 1 97 ? 4.406 3.15 -2.461 1 86.44 97 TYR A CA 1
ATOM 781 C C . TYR A 1 97 ? 5.16 2.451 -3.586 1 86.44 97 TYR A C 1
ATOM 783 O O . TYR A 1 97 ? 4.789 1.352 -4 1 86.44 97 TYR A O 1
ATOM 791 N N . THR A 1 98 ? 6.125 3.074 -4.043 1 86.62 98 THR A N 1
ATOM 792 C CA . THR A 1 98 ? 6.852 2.541 -5.191 1 86.62 98 THR A CA 1
ATOM 793 C C . THR A 1 98 ? 7.324 1.115 -4.918 1 86.62 98 THR A C 1
ATOM 795 O O . THR A 1 98 ? 7.129 0.223 -5.746 1 86.62 98 THR A O 1
ATOM 798 N N . ASP A 1 99 ? 7.926 0.881 -3.744 1 87.5 99 ASP A N 1
ATOM 799 C CA . ASP A 1 99 ? 8.461 -0.439 -3.424 1 87.5 99 ASP A CA 1
ATOM 800 C C . ASP A 1 99 ? 7.336 -1.456 -3.236 1 87.5 99 ASP A C 1
ATOM 802 O O . ASP A 1 99 ? 7.477 -2.623 -3.605 1 87.5 99 ASP A O 1
ATOM 806 N N . ASP A 1 100 ? 6.246 -1.031 -2.695 1 89.88 100 ASP A N 1
ATOM 807 C CA . ASP A 1 100 ? 5.086 -1.91 -2.562 1 89.88 100 ASP A CA 1
ATOM 808 C C . ASP A 1 100 ? 4.555 -2.324 -3.932 1 89.88 100 ASP A C 1
ATOM 810 O O . ASP A 1 100 ? 4.156 -3.477 -4.125 1 89.88 100 ASP A O 1
ATOM 814 N N . ILE A 1 101 ? 4.504 -1.391 -4.84 1 89.69 101 ILE A N 1
ATOM 815 C CA . ILE A 1 101 ? 4.039 -1.679 -6.195 1 89.69 101 ILE A CA 1
ATOM 816 C C . ILE A 1 101 ? 4.996 -2.658 -6.871 1 89.69 101 ILE A C 1
ATOM 818 O O . ILE A 1 101 ? 4.559 -3.631 -7.492 1 89.69 101 ILE A O 1
ATOM 822 N N . LYS A 1 102 ? 6.305 -2.438 -6.699 1 91.56 102 LYS A N 1
ATOM 823 C CA . LYS A 1 102 ? 7.301 -3.357 -7.242 1 91.56 102 LYS A CA 1
ATOM 824 C C . LYS A 1 102 ? 7.121 -4.762 -6.672 1 91.56 102 LYS A C 1
ATOM 826 O O . LYS A 1 102 ? 7.227 -5.754 -7.398 1 91.56 102 LYS A O 1
ATOM 831 N N . LEU A 1 103 ? 6.902 -4.785 -5.434 1 93.06 103 LEU A N 1
ATOM 832 C CA . LEU A 1 103 ? 6.711 -6.066 -4.758 1 93.06 103 LEU A CA 1
ATOM 833 C C . LEU A 1 103 ? 5.473 -6.781 -5.289 1 93.06 103 LEU A C 1
ATOM 835 O O . LEU A 1 103 ? 5.5 -7.988 -5.523 1 93.06 103 LEU A O 1
ATOM 839 N N . THR A 1 104 ? 4.492 -6.055 -5.457 1 92.69 104 THR A N 1
ATOM 840 C CA . THR A 1 104 ? 3.262 -6.633 -5.98 1 92.69 104 THR A CA 1
ATOM 841 C C . THR A 1 104 ? 3.48 -7.18 -7.387 1 92.69 104 THR A C 1
ATOM 843 O O . THR A 1 104 ? 3.031 -8.281 -7.707 1 92.69 104 THR A O 1
ATOM 846 N N . VAL A 1 105 ? 4.145 -6.438 -8.25 1 94.38 105 VAL A N 1
ATOM 847 C CA . VAL A 1 105 ? 4.426 -6.91 -9.602 1 94.38 105 VAL A CA 1
ATOM 848 C C . VAL A 1 105 ? 5.281 -8.172 -9.547 1 94.38 105 VAL A C 1
ATOM 850 O O . VAL A 1 105 ? 5.055 -9.125 -10.297 1 94.38 105 VAL A O 1
ATOM 853 N N . ALA A 1 106 ? 6.273 -8.203 -8.602 1 95 106 ALA A N 1
ATOM 854 C CA . ALA A 1 106 ? 7.109 -9.383 -8.422 1 95 106 ALA A CA 1
ATOM 855 C C . ALA A 1 106 ? 6.277 -10.586 -7.973 1 95 106 ALA A C 1
ATOM 857 O O . ALA A 1 106 ? 6.488 -11.703 -8.445 1 95 106 ALA A O 1
ATOM 858 N N . GLU A 1 107 ? 5.395 -10.344 -7.102 1 94.69 107 GLU A N 1
ATOM 859 C CA . GLU A 1 107 ? 4.496 -11.383 -6.605 1 94.69 107 GLU A CA 1
ATOM 860 C C . GLU A 1 107 ? 3.615 -11.93 -7.723 1 94.69 107 GLU A C 1
ATOM 862 O O . GLU A 1 107 ? 3.463 -13.148 -7.863 1 94.69 107 GLU A O 1
ATOM 867 N N . LEU A 1 108 ? 3.016 -11.07 -8.5 1 93.88 108 LEU A N 1
ATOM 868 C CA . LEU A 1 108 ? 2.154 -11.484 -9.602 1 93.88 108 LEU A CA 1
ATOM 869 C C . LEU A 1 108 ? 2.945 -12.258 -10.648 1 93.88 108 LEU A C 1
ATOM 871 O O . LEU A 1 108 ? 2.416 -13.188 -11.273 1 93.88 108 LEU A O 1
ATOM 875 N N . ASN A 1 109 ? 4.215 -11.82 -10.828 1 95.88 109 ASN A N 1
ATOM 876 C CA . ASN A 1 109 ? 5.074 -12.594 -11.727 1 95.88 109 ASN A CA 1
ATOM 877 C C . ASN A 1 109 ? 5.293 -14.008 -11.203 1 95.88 109 ASN A C 1
ATOM 879 O O . ASN A 1 109 ? 5.277 -14.969 -11.984 1 95.88 109 ASN A O 1
ATOM 883 N N . PHE A 1 110 ? 5.508 -14.156 -9.93 1 96.5 110 PHE A N 1
ATOM 884 C CA . PHE A 1 110 ? 5.668 -15.469 -9.32 1 96.5 110 PHE A CA 1
ATOM 885 C C . PHE A 1 110 ? 4.41 -16.312 -9.508 1 96.5 110 PHE A C 1
ATOM 887 O O . PHE A 1 110 ? 4.488 -17.469 -9.914 1 96.5 110 PHE A O 1
ATOM 894 N N . TYR A 1 111 ? 3.287 -15.766 -9.258 1 94.31 111 TYR A N 1
ATOM 895 C CA . TYR A 1 111 ? 2.037 -16.516 -9.375 1 94.31 111 TYR A CA 1
ATOM 896 C C . TYR A 1 111 ? 1.755 -16.859 -10.836 1 94.31 111 TYR A C 1
ATOM 898 O O . TYR A 1 111 ? 1.191 -17.922 -11.117 1 94.31 111 TYR A O 1
ATOM 906 N N . HIS A 1 112 ? 2.07 -15.961 -11.727 1 95.31 112 HIS A N 1
ATOM 907 C CA . HIS A 1 112 ? 1.944 -16.266 -13.148 1 95.31 112 HIS A CA 1
ATOM 908 C C . HIS A 1 112 ? 2.787 -17.484 -13.531 1 95.31 112 HIS A C 1
ATOM 910 O O . HIS A 1 112 ? 2.305 -18.391 -14.211 1 95.31 112 HIS A O 1
ATOM 916 N N . ASP A 1 113 ? 4.074 -17.5 -13.031 1 96.69 113 ASP A N 1
ATOM 917 C CA . ASP A 1 113 ? 4.961 -18.625 -13.305 1 96.69 113 ASP A CA 1
ATOM 918 C C . ASP A 1 113 ? 4.418 -19.922 -12.695 1 96.69 113 ASP A C 1
ATOM 920 O O . ASP A 1 113 ? 4.484 -20.984 -13.32 1 96.69 113 ASP A O 1
ATOM 924 N N . LEU A 1 114 ? 3.965 -19.797 -11.484 1 96.19 114 LEU A N 1
ATOM 925 C CA . LEU A 1 114 ? 3.348 -20.953 -10.836 1 96.19 114 LEU A CA 1
ATOM 926 C C . LEU A 1 114 ? 2.184 -21.484 -11.664 1 96.19 114 LEU A C 1
ATOM 928 O O . LEU A 1 114 ? 2.123 -22.688 -11.961 1 96.19 114 LEU A O 1
ATOM 932 N N . PHE A 1 115 ? 1.331 -20.625 -12.102 1 94.81 115 PHE A N 1
ATOM 933 C CA . PHE A 1 115 ? 0.156 -21.016 -12.875 1 94.81 115 PHE A CA 1
ATOM 934 C C . PHE A 1 115 ? 0.563 -21.656 -14.195 1 94.81 115 PHE A C 1
ATOM 936 O O . PHE A 1 115 ? -0.039 -22.641 -14.625 1 94.81 115 PHE A O 1
ATOM 943 N N . GLN A 1 116 ? 1.636 -21.172 -14.828 1 95.56 116 GLN A N 1
ATOM 944 C CA . GLN A 1 116 ? 2.045 -21.625 -16.156 1 95.56 116 GLN A CA 1
ATOM 945 C C . GLN A 1 116 ? 2.705 -23 -16.094 1 95.56 116 GLN A C 1
ATOM 947 O O . GLN A 1 116 ? 2.717 -23.734 -17.078 1 95.56 116 GLN A O 1
ATOM 952 N N . MET A 1 117 ? 3.25 -23.359 -14.953 1 97.12 117 MET A N 1
ATOM 953 C CA . MET A 1 117 ? 3.922 -24.656 -14.844 1 97.12 117 MET A CA 1
ATOM 954 C C . MET A 1 117 ? 2.922 -25.766 -14.523 1 97.12 117 MET A C 1
ATOM 956 O O . MET A 1 117 ? 3.24 -26.938 -14.648 1 97.12 117 MET A O 1
ATOM 960 N N . LEU A 1 118 ? 1.644 -25.453 -14.141 1 96.62 118 LEU A N 1
ATOM 961 C CA . LEU A 1 118 ? 0.626 -26.391 -13.695 1 96.62 118 LEU A CA 1
ATOM 962 C C . LEU A 1 118 ? -0.141 -26.953 -14.891 1 96.62 118 LEU A C 1
ATOM 964 O O . LEU A 1 118 ? -0.297 -26.281 -15.906 1 96.62 118 LEU A O 1
ATOM 968 N N . ASP A 1 119 ? -0.559 -28.219 -14.781 1 96.62 119 ASP A N 1
ATOM 969 C CA . ASP A 1 119 ? -1.5 -28.75 -15.766 1 96.62 119 ASP A CA 1
ATOM 970 C C . ASP A 1 119 ? -2.928 -28.312 -15.453 1 96.62 119 ASP A C 1
ATOM 972 O O . ASP A 1 119 ? -3.164 -27.609 -14.461 1 96.62 119 ASP A O 1
ATOM 976 N N . GLN A 1 120 ? -3.891 -28.641 -16.328 1 95.06 120 GLN A N 1
ATOM 977 C CA . GLN A 1 120 ? -5.254 -28.125 -16.234 1 95.06 120 GLN A CA 1
ATOM 978 C C . GLN A 1 120 ? -5.895 -28.516 -14.898 1 95.06 120 GLN A C 1
ATOM 980 O O . GLN A 1 120 ? -6.574 -27.688 -14.273 1 95.06 120 GLN A O 1
ATOM 985 N N . ARG A 1 121 ? -5.73 -29.734 -14.445 1 96.06 121 ARG A N 1
ATOM 986 C CA . ARG A 1 121 ? -6.309 -30.188 -13.188 1 96.06 121 ARG A CA 1
ATOM 987 C C . ARG A 1 121 ? -5.715 -29.438 -12 1 96.06 121 ARG A C 1
ATOM 989 O O . ARG A 1 121 ? -6.438 -29.031 -11.094 1 96.06 121 ARG A O 1
ATOM 996 N N . GLN A 1 122 ? -4.406 -29.328 -12.086 1 96.69 122 GLN A N 1
ATOM 997 C CA . GLN A 1 122 ? -3.689 -28.594 -11.047 1 96.69 122 GLN A CA 1
ATOM 998 C C . GLN A 1 122 ? -4.137 -27.141 -10.984 1 96.69 122 GLN A C 1
ATOM 1000 O O . GLN A 1 122 ? -4.301 -26.594 -9.891 1 96.69 122 GLN A O 1
ATOM 1005 N N . ARG A 1 123 ? -4.379 -26.484 -12.117 1 93.69 123 ARG A N 1
ATOM 1006 C CA . ARG A 1 123 ? -4.84 -25.109 -12.195 1 93.69 123 ARG A CA 1
ATOM 1007 C C . ARG A 1 123 ? -6.203 -24.938 -11.531 1 93.69 123 ARG A C 1
ATOM 1009 O O . ARG A 1 123 ? -6.41 -24.016 -10.742 1 93.69 123 ARG A O 1
ATOM 1016 N N . GLU A 1 124 ? -7.098 -25.781 -11.812 1 93 124 GLU A N 1
ATOM 1017 C CA . GLU A 1 124 ? -8.445 -25.719 -11.25 1 93 124 GLU A CA 1
ATOM 1018 C C . GLU A 1 124 ? -8.422 -25.875 -9.734 1 93 124 GLU A C 1
ATOM 1020 O O . GLU A 1 124 ? -9.148 -25.188 -9.023 1 93 124 GLU A O 1
ATOM 1025 N N . LEU A 1 125 ? -7.594 -26.75 -9.305 1 94.06 125 LEU A N 1
ATOM 1026 C CA . LEU A 1 125 ? -7.469 -26.984 -7.871 1 94.06 125 LEU A CA 1
ATOM 1027 C C . LEU A 1 125 ? -6.887 -25.766 -7.168 1 94.06 125 LEU A C 1
ATOM 1029 O O . LEU A 1 125 ? -7.352 -25.391 -6.09 1 94.06 125 LEU A O 1
ATOM 1033 N N . TRP A 1 126 ? -5.848 -25.297 -7.707 1 93.75 126 TRP A N 1
ATOM 1034 C CA . TRP A 1 126 ? -5.199 -24.125 -7.121 1 93.75 126 TRP A CA 1
ATOM 1035 C C . TRP A 1 126 ? -6.172 -22.953 -7.043 1 93.75 126 TRP A C 1
ATOM 1037 O O . TRP A 1 126 ? -6.227 -22.25 -6.027 1 93.75 126 TRP A O 1
ATOM 1047 N N . LEU A 1 127 ? -6.922 -22.625 -8.164 1 88.88 127 LEU A N 1
ATOM 1048 C CA . LEU A 1 127 ? -7.891 -21.531 -8.203 1 88.88 127 LEU A CA 1
ATOM 1049 C C . LEU A 1 127 ? -8.977 -21.734 -7.148 1 88.88 127 LEU A C 1
ATOM 1051 O O . LEU A 1 127 ? -9.422 -20.781 -6.516 1 88.88 127 LEU A O 1
ATOM 1055 N N . ASP A 1 128 ? -9.344 -22.922 -6.957 1 89.44 128 ASP A N 1
ATOM 1056 C CA . ASP A 1 128 ? -10.414 -23.25 -6.02 1 89.44 128 ASP A CA 1
ATOM 1057 C C . ASP A 1 128 ? -9.945 -23.094 -4.574 1 89.44 128 ASP A C 1
ATOM 1059 O O . ASP A 1 128 ? -10.672 -22.547 -3.738 1 89.44 128 ASP A O 1
ATOM 1063 N N . LYS A 1 129 ? -8.711 -23.469 -4.359 1 91.44 129 LYS A N 1
ATOM 1064 C CA . LYS A 1 129 ? -8.266 -23.562 -2.973 1 91.44 129 LYS A CA 1
ATOM 1065 C C . LYS A 1 129 ? -7.48 -22.328 -2.559 1 91.44 129 LYS A C 1
ATOM 1067 O O . LYS A 1 129 ? -7.48 -21.938 -1.387 1 91.44 129 LYS A O 1
ATOM 1072 N N . CYS A 1 130 ? -6.793 -21.812 -3.543 1 90.56 130 CYS A N 1
ATOM 1073 C CA . CYS A 1 130 ? -5.812 -20.797 -3.16 1 90.56 130 CYS A CA 1
ATOM 1074 C C . CYS A 1 130 ? -6.266 -19.406 -3.59 1 90.56 130 CYS A C 1
ATOM 1076 O O . CYS A 1 130 ? -5.754 -18.406 -3.092 1 90.56 130 CYS A O 1
ATOM 1078 N N . VAL A 1 131 ? -7.137 -19.359 -4.512 1 84.12 131 VAL A N 1
ATOM 1079 C CA . VAL A 1 131 ? -7.57 -18.062 -5.016 1 84.12 131 VAL A CA 1
ATOM 1080 C C . VAL A 1 131 ? -9.039 -17.828 -4.648 1 84.12 131 VAL A C 1
ATOM 1082 O O . VAL A 1 131 ? -9.898 -18.656 -4.953 1 84.12 131 VAL A O 1
ATOM 1085 N N . GLY A 1 132 ? -9.32 -17.328 -3.387 1 68.62 132 GLY A N 1
ATOM 1086 C CA . GLY A 1 132 ? -10.648 -17.094 -2.855 1 68.62 132 GLY A CA 1
ATOM 1087 C C . GLY A 1 132 ? -11.664 -16.734 -3.926 1 68.62 132 GLY A C 1
ATOM 1088 O O . GLY A 1 132 ? -11.289 -16.312 -5.023 1 68.62 132 GLY A O 1
ATOM 1089 N N . ASP A 1 133 ? -12.867 -17.281 -3.559 1 55.44 133 ASP A N 1
ATOM 1090 C CA . ASP A 1 133 ? -14.062 -17.094 -4.371 1 55.44 133 ASP A CA 1
ATOM 1091 C C . ASP A 1 133 ? -14.328 -15.602 -4.602 1 55.44 133 ASP A C 1
ATOM 1093 O O . ASP A 1 133 ? -14.484 -14.836 -3.648 1 55.44 133 ASP A O 1
ATOM 1097 N N . THR A 1 134 ? -13.609 -15.062 -5.418 1 46.94 134 THR A N 1
ATOM 1098 C CA . THR A 1 134 ? -14.234 -13.789 -5.766 1 46.94 134 THR A CA 1
ATOM 1099 C C . THR A 1 134 ? -15.75 -13.883 -5.664 1 46.94 134 THR A C 1
ATOM 1101 O O . THR A 1 134 ? -16.453 -12.883 -5.824 1 46.94 134 THR A O 1
ATOM 1104 N N . ASP A 1 135 ? -16.359 -15.031 -5.758 1 44.09 135 ASP A N 1
ATOM 1105 C CA . ASP A 1 135 ? -17.828 -15.102 -5.73 1 44.09 135 ASP A CA 1
ATOM 1106 C C . ASP A 1 135 ? -18.359 -14.906 -4.316 1 44.09 135 ASP A C 1
ATOM 1108 O O . ASP A 1 135 ? -17.688 -15.258 -3.34 1 44.09 135 ASP A O 1
ATOM 1112 N N . GLY A 1 136 ? -19.312 -13.797 -3.881 1 36.38 136 GLY A N 1
ATOM 1113 C CA . GLY A 1 136 ? -20.234 -13.578 -2.783 1 36.38 136 GLY A CA 1
ATOM 1114 C C . GLY A 1 136 ? -20.656 -14.852 -2.084 1 36.38 136 GLY A C 1
ATOM 1115 O O . GLY A 1 136 ? -21.594 -14.852 -1.284 1 36.38 136 GLY A O 1
ATOM 1116 N N . ARG A 1 137 ? -20.562 -16.016 -2.539 1 35.5 137 ARG A N 1
ATOM 1117 C CA . ARG A 1 137 ? -21.391 -17.062 -1.938 1 35.5 137 ARG A CA 1
ATOM 1118 C C . ARG A 1 137 ? -20.891 -17.438 -0.547 1 35.5 137 ARG A C 1
ATOM 1120 O O . ARG A 1 137 ? -21.281 -18.453 0.01 1 35.5 137 ARG A O 1
ATOM 1127 N N . ARG A 1 138 ? -19.812 -1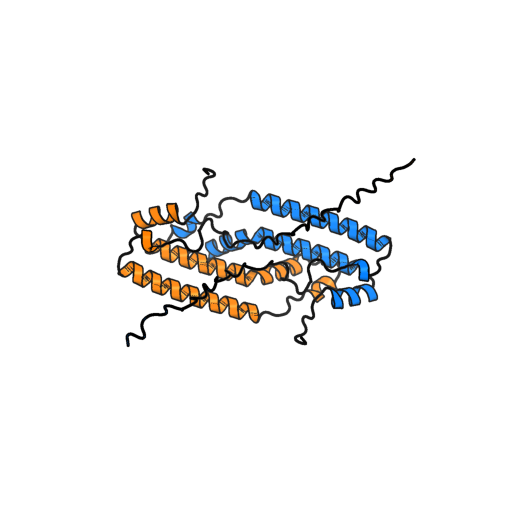6.594 0.235 1 30.81 138 ARG A N 1
ATOM 1128 C CA . ARG A 1 138 ? -20.172 -17.016 1.585 1 30.81 138 ARG A CA 1
ATOM 1129 C C . ARG A 1 138 ? -21.469 -16.344 2.041 1 30.81 138 ARG A C 1
ATOM 1131 O O . ARG A 1 138 ? -21.688 -15.164 1.759 1 30.81 138 ARG A O 1
ATOM 1138 N N . MET B 1 1 ? 23.438 -53.219 36.75 1 27.33 1 MET B N 1
ATOM 1139 C CA . MET B 1 1 ? 22.188 -53 36 1 27.33 1 MET B CA 1
ATOM 1140 C C . MET B 1 1 ? 22 -51.5 35.719 1 27.33 1 MET B C 1
ATOM 1142 O O . MET B 1 1 ? 22.516 -50.656 36.438 1 27.33 1 MET B O 1
ATOM 1146 N N . ILE B 1 2 ? 21.359 -51.281 34.344 1 33.41 2 ILE B N 1
ATOM 1147 C CA . ILE B 1 2 ? 21.156 -50.469 33.125 1 33.41 2 ILE B CA 1
ATOM 1148 C C . ILE B 1 2 ? 20.172 -49.344 33.438 1 33.41 2 ILE B C 1
ATOM 1150 O O . ILE B 1 2 ? 18.953 -49.531 33.469 1 33.41 2 ILE B O 1
ATOM 1154 N N . PHE B 1 3 ? 20.297 -48.594 34.594 1 33.56 3 PHE B N 1
ATOM 1155 C CA . PHE B 1 3 ? 19.188 -47.688 34.844 1 33.56 3 PHE B CA 1
ATOM 1156 C C . PHE B 1 3 ? 19.109 -46.594 33.781 1 33.56 3 PHE B C 1
ATOM 1158 O O . PHE B 1 3 ? 20.109 -45.938 33.5 1 33.56 3 PHE B O 1
ATOM 1165 N N . LEU B 1 4 ? 18.188 -47 32.75 1 32.53 4 LEU B N 1
ATOM 1166 C CA . LEU B 1 4 ? 17.672 -46.281 31.562 1 32.53 4 LEU B CA 1
ATOM 1167 C C . LEU B 1 4 ? 17.109 -44.906 31.969 1 32.53 4 LEU B C 1
ATOM 1169 O O . LEU B 1 4 ? 16.031 -44.844 32.562 1 32.53 4 LEU B O 1
ATOM 1173 N N . ARG B 1 5 ? 17.797 -44.062 32.656 1 37 5 ARG B N 1
ATOM 1174 C CA . ARG B 1 5 ? 17.109 -42.812 33 1 37 5 ARG B CA 1
ATOM 1175 C C . ARG B 1 5 ? 16.703 -42.031 31.766 1 37 5 ARG B C 1
ATOM 1177 O O . ARG B 1 5 ? 17.562 -41.625 30.969 1 37 5 ARG B O 1
ATOM 1184 N N . THR B 1 6 ? 15.594 -42.625 31.109 1 30.28 6 THR B N 1
ATOM 1185 C CA . THR B 1 6 ? 15.016 -42.094 29.891 1 30.28 6 THR B CA 1
ATOM 1186 C C . THR B 1 6 ? 14.609 -40.625 30.109 1 30.28 6 THR B C 1
ATOM 1188 O O . THR B 1 6 ? 13.656 -40.344 30.828 1 30.28 6 THR B O 1
ATOM 1191 N N . ARG B 1 7 ? 15.492 -39.688 30.594 1 39.31 7 ARG B N 1
ATOM 1192 C CA . ARG B 1 7 ? 14.961 -38.344 30.797 1 39.31 7 ARG B CA 1
ATOM 1193 C C . ARG B 1 7 ? 14.453 -37.75 29.5 1 39.31 7 ARG B C 1
ATOM 1195 O O . ARG B 1 7 ? 15.172 -37.719 28.484 1 39.31 7 ARG B O 1
ATOM 1202 N N . HIS B 1 8 ? 13.125 -38.094 29.125 1 36.62 8 HIS B N 1
ATOM 1203 C CA . HIS B 1 8 ? 12.375 -37.594 27.984 1 36.62 8 HIS B CA 1
ATOM 1204 C C . HIS B 1 8 ? 12.461 -36.062 27.906 1 36.62 8 HIS B C 1
ATOM 1206 O O . HIS B 1 8 ? 12.148 -35.375 28.891 1 36.62 8 HIS B O 1
ATOM 1212 N N . GLY B 1 9 ? 13.539 -35.531 27.438 1 30.28 9 GLY B N 1
ATOM 1213 C CA . GLY B 1 9 ? 13.672 -34.094 27.312 1 30.28 9 GLY B CA 1
ATOM 1214 C C . GLY B 1 9 ? 12.617 -33.469 26.438 1 30.28 9 GLY B C 1
ATOM 1215 O O . GLY B 1 9 ? 12.328 -33.969 25.344 1 30.28 9 GLY B O 1
ATOM 1216 N N . CYS B 1 10 ? 11.516 -32.875 27 1 32.25 10 CYS B N 1
ATOM 1217 C CA . CYS B 1 10 ? 10.398 -32.125 26.406 1 32.25 10 CYS B CA 1
ATOM 1218 C C . CYS B 1 10 ? 10.891 -31.047 25.453 1 32.25 10 CYS B C 1
ATOM 1220 O O . CYS B 1 10 ? 11.711 -30.203 25.828 1 32.25 10 CYS B O 1
ATOM 1222 N N . ALA B 1 11 ? 10.906 -31.391 24.047 1 32.69 11 ALA B N 1
ATOM 1223 C CA . ALA B 1 11 ? 11.211 -30.5 22.922 1 32.69 11 ALA B CA 1
ATOM 1224 C C . ALA B 1 11 ? 10.312 -29.266 22.938 1 32.69 11 ALA B C 1
ATOM 1226 O O . ALA B 1 11 ? 9.086 -29.391 22.969 1 32.69 11 ALA B O 1
ATOM 1227 N N . ALA B 1 12 ? 10.719 -28.094 23.562 1 38.16 12 ALA B N 1
ATOM 1228 C CA . ALA B 1 12 ? 10.047 -26.797 23.547 1 38.16 12 ALA B CA 1
ATOM 1229 C C . ALA B 1 12 ? 9.859 -26.281 22.125 1 38.16 12 ALA B C 1
ATOM 1231 O O . ALA B 1 12 ? 10.828 -26.141 21.375 1 38.16 12 ALA B O 1
ATOM 1232 N N . LEU B 1 13 ? 8.75 -26.75 21.375 1 36.69 13 LEU B N 1
ATOM 1233 C CA . LEU B 1 13 ? 8.477 -26.203 20.047 1 36.69 13 LEU B CA 1
ATOM 1234 C C . LEU B 1 13 ? 8.32 -24.688 20.109 1 36.69 13 LEU B C 1
ATOM 1236 O O . LEU B 1 13 ? 7.488 -24.172 20.859 1 36.69 13 LEU B O 1
ATOM 1240 N N . THR B 1 14 ? 9.344 -23.906 19.922 1 36.19 14 THR B N 1
ATOM 1241 C CA . THR B 1 14 ? 9.25 -22.453 19.812 1 36.19 14 THR B CA 1
ATOM 1242 C C . THR B 1 14 ? 8.445 -22.062 18.578 1 36.19 14 THR B C 1
ATOM 1244 O O . THR B 1 14 ? 8.703 -22.562 17.484 1 36.19 14 THR B O 1
ATOM 1247 N N . ALA B 1 15 ? 7.121 -21.734 18.734 1 39.19 15 ALA B N 1
ATOM 1248 C CA . ALA B 1 15 ? 6.219 -21.156 17.75 1 39.19 15 ALA B CA 1
ATOM 1249 C C . ALA B 1 15 ? 6.809 -19.891 17.141 1 39.19 15 ALA B C 1
ATOM 1251 O O . ALA B 1 15 ? 7.188 -18.969 17.859 1 39.19 15 ALA B O 1
ATOM 1252 N N . LEU B 1 16 ? 7.332 -20.016 15.953 1 34.12 16 LEU B N 1
ATOM 1253 C CA . LEU B 1 16 ? 7.777 -18.844 15.195 1 34.12 16 LEU B CA 1
ATOM 1254 C C . LEU B 1 16 ? 6.598 -17.953 14.828 1 34.12 16 LEU B C 1
ATOM 1256 O O . LEU B 1 16 ? 5.707 -18.375 14.078 1 34.12 16 LEU B O 1
ATOM 1260 N N . CYS B 1 17 ? 6.172 -17 15.672 1 32.16 17 CYS B N 1
ATOM 1261 C CA . CYS B 1 17 ? 5.234 -15.938 15.32 1 32.16 17 CYS B CA 1
ATOM 1262 C C . CYS B 1 17 ? 5.734 -15.141 14.125 1 32.16 17 CYS B C 1
ATOM 1264 O O . CYS B 1 17 ? 6.789 -14.508 14.195 1 32.16 17 CYS B O 1
ATOM 1266 N N . LEU B 1 18 ? 5.438 -15.562 12.883 1 35.25 18 LEU B N 1
ATOM 1267 C CA . LEU B 1 18 ? 5.656 -14.75 11.688 1 35.25 18 LEU B CA 1
ATOM 1268 C C . LEU B 1 18 ? 4.949 -13.398 11.812 1 35.25 18 LEU B C 1
ATOM 1270 O O . LEU B 1 18 ? 3.721 -13.344 11.867 1 35.25 18 LEU B O 1
ATOM 1274 N N . SER B 1 19 ? 5.5 -12.383 12.352 1 32.56 19 SER B N 1
ATOM 1275 C CA . SER B 1 19 ? 5 -11.023 12.484 1 32.56 19 SER B CA 1
ATOM 1276 C C . SER B 1 19 ? 4.672 -10.422 11.117 1 32.56 19 SER B C 1
ATOM 1278 O O . SER B 1 19 ? 5.484 -10.484 10.195 1 32.56 19 SER B O 1
ATOM 1280 N N . ALA B 1 20 ? 3.449 -10.414 10.703 1 33.5 20 ALA B N 1
ATOM 1281 C CA . ALA B 1 20 ? 2.938 -9.664 9.562 1 33.5 20 ALA B CA 1
ATOM 1282 C C . ALA B 1 20 ? 3.348 -8.195 9.641 1 33.5 20 ALA B C 1
ATOM 1284 O O . ALA B 1 20 ? 3.143 -7.543 10.664 1 33.5 20 ALA B O 1
ATOM 1285 N N . ILE B 1 21 ? 4.301 -7.793 8.969 1 33.31 21 ILE B N 1
ATOM 1286 C CA . ILE B 1 21 ? 4.773 -6.414 8.867 1 33.31 21 ILE B CA 1
ATOM 1287 C C . ILE B 1 21 ? 3.66 -5.531 8.312 1 33.31 21 ILE B C 1
ATOM 1289 O O . ILE B 1 21 ? 3.219 -5.719 7.172 1 33.31 21 ILE B O 1
ATOM 1293 N N . MET B 1 22 ? 2.609 -5.113 9 1 32.16 22 MET B N 1
ATOM 1294 C CA . MET B 1 22 ? 1.726 -4.047 8.539 1 32.16 22 MET B CA 1
ATOM 1295 C C . MET B 1 22 ? 2.518 -2.785 8.219 1 32.16 22 MET B C 1
ATOM 1297 O O . MET B 1 22 ? 3.42 -2.408 8.969 1 32.16 22 MET B O 1
ATOM 1301 N N . PRO B 1 23 ? 2.684 -2.443 7.066 1 35.31 23 PRO B N 1
ATOM 1302 C CA . PRO B 1 23 ? 3.334 -1.146 6.863 1 35.31 23 PRO B CA 1
ATOM 1303 C C . PRO B 1 23 ? 2.641 -0.014 7.617 1 35.31 23 PRO B C 1
ATOM 1305 O O . PRO B 1 23 ? 1.41 0.073 7.613 1 35.31 23 PRO B O 1
ATOM 1308 N N . SER B 1 24 ? 3.035 0.301 8.852 1 37.69 24 SER B N 1
ATOM 1309 C CA . SER B 1 24 ? 2.711 1.498 9.617 1 37.69 24 SER B CA 1
ATOM 1310 C C . SER B 1 24 ? 2.615 2.725 8.719 1 37.69 24 SER B C 1
ATOM 1312 O O . SER B 1 24 ? 3.277 2.793 7.68 1 37.69 24 SER B O 1
ATOM 1314 N N . ALA B 1 25 ? 1.585 3.477 8.812 1 41.06 25 ALA B N 1
ATOM 1315 C CA . ALA B 1 25 ? 1.31 4.852 8.398 1 41.06 25 ALA B CA 1
ATOM 1316 C C . ALA B 1 25 ? 2.521 5.746 8.633 1 41.06 25 ALA B C 1
ATOM 1318 O O . ALA B 1 25 ? 2.414 6.973 8.578 1 41.06 25 ALA B O 1
ATOM 1319 N N . ALA B 1 26 ? 3.615 5.23 9.203 1 45 26 ALA B N 1
ATOM 1320 C CA . ALA B 1 26 ? 4.633 6.234 9.5 1 45 26 ALA B CA 1
ATOM 1321 C C . ALA B 1 26 ? 5.211 6.82 8.219 1 45 26 ALA B C 1
ATOM 1323 O O . ALA B 1 26 ? 6.426 6.781 7.996 1 45 26 ALA B O 1
ATOM 1324 N N . ALA B 1 27 ? 4.484 6.625 7.137 1 49.53 27 ALA B N 1
ATOM 1325 C CA . ALA B 1 27 ? 5.117 6.852 5.84 1 49.53 27 ALA B CA 1
ATOM 1326 C C . ALA B 1 27 ? 5.879 8.172 5.82 1 49.53 27 ALA B C 1
ATOM 1328 O O . ALA B 1 27 ? 6.957 8.266 5.234 1 49.53 27 ALA B O 1
ATOM 1329 N N . PHE B 1 28 ? 5.141 9.18 6.598 1 65.06 28 PHE B N 1
ATOM 1330 C CA . PHE B 1 28 ? 5.77 10.492 6.688 1 65.06 28 PHE B CA 1
ATOM 1331 C C . PHE B 1 28 ? 6.289 10.742 8.102 1 65.06 28 PHE B C 1
ATOM 1333 O O . PHE B 1 28 ? 5.77 10.188 9.07 1 65.06 28 PHE B O 1
ATOM 1340 N N . ASP B 1 29 ? 7.566 10.898 8.172 1 73.44 29 ASP B N 1
ATOM 1341 C CA . ASP B 1 29 ? 8.18 11.156 9.469 1 73.44 29 ASP B CA 1
ATOM 1342 C C . ASP B 1 29 ? 7.266 12.016 10.344 1 73.44 29 ASP B C 1
ATOM 1344 O O . ASP B 1 29 ? 7.734 12.688 11.266 1 73.44 29 ASP B O 1
ATOM 1348 N N . ILE B 1 30 ? 5.949 12.016 9.883 1 80.5 30 ILE B N 1
ATOM 1349 C CA . ILE B 1 30 ? 5 12.75 10.703 1 80.5 30 ILE B CA 1
ATOM 1350 C C . ILE B 1 30 ? 4.293 11.797 11.664 1 80.5 30 ILE B C 1
ATOM 1352 O O . ILE B 1 30 ? 3.701 10.797 11.234 1 80.5 30 ILE B O 1
ATOM 1356 N N . ARG B 1 31 ? 4.348 12 12.852 1 81.06 31 ARG B N 1
ATOM 1357 C CA . ARG B 1 31 ? 3.674 11.188 13.867 1 81.06 31 ARG B CA 1
ATOM 1358 C C . ARG B 1 31 ? 2.158 11.32 13.758 1 81.06 31 ARG B C 1
ATOM 1360 O O . ARG B 1 31 ? 1.623 12.43 13.789 1 81.06 31 ARG B O 1
ATOM 1367 N N . PRO B 1 32 ? 1.621 10.008 13.75 1 77.81 32 PRO B N 1
ATOM 1368 C CA . PRO B 1 32 ? 0.157 10.047 13.766 1 77.81 32 PRO B CA 1
ATOM 1369 C C . PRO B 1 32 ? -0.406 10.336 15.156 1 77.81 32 PRO B C 1
ATOM 1371 O O . PRO B 1 32 ? 0.237 10.023 16.156 1 77.81 32 PRO B O 1
ATOM 1374 N N . ASN B 1 33 ? -1.169 11.281 15.43 1 83.94 33 ASN B N 1
ATOM 1375 C CA . ASN B 1 33 ? -1.841 11.633 16.688 1 83.94 33 ASN B CA 1
ATOM 1376 C C . ASN B 1 33 ? -1.024 12.625 17.5 1 83.94 33 ASN B C 1
ATOM 1378 O O . ASN B 1 33 ? -1.029 12.57 18.734 1 83.94 33 ASN B O 1
ATOM 1382 N N . CYS B 1 34 ? -0.198 13.242 16.906 1 91.06 34 CYS B N 1
ATOM 1383 C CA . CYS B 1 34 ? 0.534 14.305 17.594 1 91.06 34 CYS B CA 1
ATOM 1384 C C . CYS B 1 34 ? -0.422 15.266 18.297 1 91.06 34 CYS B C 1
ATOM 1386 O O . CYS B 1 34 ? -1.454 15.641 17.734 1 91.06 34 CYS B O 1
ATOM 1388 N N . ASP B 1 35 ? -0.054 15.68 19.547 1 93.19 35 ASP B N 1
ATOM 1389 C CA . ASP B 1 35 ? -0.882 16.594 20.328 1 93.19 35 ASP B CA 1
ATOM 1390 C C . ASP B 1 35 ? -0.723 18.031 19.844 1 93.19 35 ASP B C 1
ATOM 1392 O O . ASP B 1 35 ? 0.304 18.672 20.094 1 93.19 35 ASP B O 1
ATOM 1396 N N . LEU B 1 36 ? -1.741 18.562 19.328 1 95.25 36 LEU B N 1
ATOM 1397 C CA . LEU B 1 36 ? -1.669 19.891 18.734 1 95.25 36 LEU B CA 1
ATOM 1398 C C . LEU B 1 36 ? -1.944 20.969 19.781 1 95.25 36 LEU B C 1
ATOM 1400 O O . LEU B 1 36 ? -1.808 22.156 19.516 1 95.25 36 LEU B O 1
ATOM 1404 N N . ARG B 1 37 ? -2.334 20.609 21 1 94.88 37 ARG B N 1
ATOM 1405 C CA . ARG B 1 37 ? -2.605 21.578 22.062 1 94.88 37 ARG B CA 1
ATOM 1406 C C . ARG B 1 37 ? -1.339 22.328 22.438 1 94.88 37 ARG B C 1
ATOM 1408 O O . ARG B 1 37 ? -1.408 23.484 22.875 1 94.88 37 ARG B O 1
ATOM 1415 N N . MET B 1 38 ? -0.211 21.609 22.281 1 95.88 38 MET B N 1
ATOM 1416 C CA . MET B 1 38 ? 1.074 22.203 22.625 1 95.88 38 MET B CA 1
ATOM 1417 C C . MET B 1 38 ? 1.338 23.438 2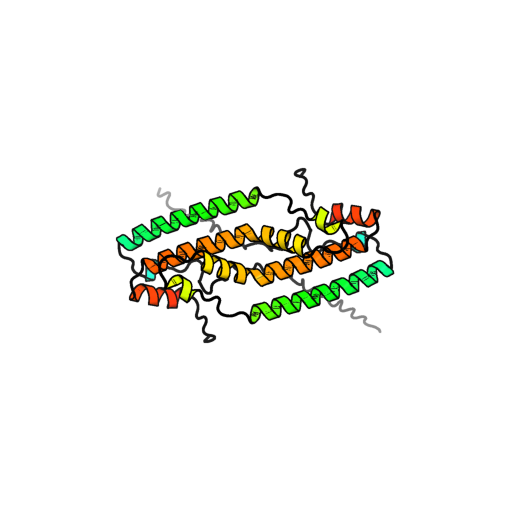1.766 1 95.88 38 MET B C 1
ATOM 1419 O O . MET B 1 38 ? 2.211 24.25 22.094 1 95.88 38 MET B O 1
ATOM 1423 N N . LEU B 1 39 ? 0.577 23.656 20.75 1 97.25 39 LEU B N 1
ATOM 1424 C CA . LEU B 1 39 ? 0.799 24.75 19.812 1 97.25 39 LEU B CA 1
ATOM 1425 C C . LEU B 1 39 ? 0.11 26.031 20.281 1 97.25 39 LEU B C 1
ATOM 1427 O O . LEU B 1 39 ? 0.375 27.109 19.766 1 97.25 39 LEU B O 1
ATOM 1431 N N . GLU B 1 40 ? -0.778 25.891 21.266 1 97.25 40 GLU B N 1
ATOM 1432 C CA . GLU B 1 40 ? -1.489 27.047 21.797 1 97.25 40 GLU B CA 1
ATOM 1433 C C . GLU B 1 40 ? -2.109 27.891 20.688 1 97.25 40 GLU B C 1
ATOM 1435 O O . GLU B 1 40 ? -1.872 29.094 20.609 1 97.25 40 GLU B O 1
ATOM 1440 N N . LEU B 1 41 ? -3 27.312 19.938 1 97.81 41 LEU B N 1
ATOM 1441 C CA . LEU B 1 41 ? -3.639 27.953 18.781 1 97.81 41 LEU B CA 1
ATOM 1442 C C . LEU B 1 41 ? -4.602 29.047 19.234 1 97.81 41 LEU B C 1
ATOM 1444 O O . LEU B 1 41 ? -5.23 28.922 20.297 1 97.81 41 LEU B O 1
ATOM 1448 N N . ASN B 1 42 ? -4.645 30.141 18.484 1 97.56 42 ASN B N 1
ATOM 1449 C CA . ASN B 1 42 ? -5.668 31.141 18.766 1 97.56 42 ASN B CA 1
ATOM 1450 C C . ASN B 1 42 ? -7.031 30.719 18.219 1 97.56 42 ASN B C 1
ATOM 1452 O O . ASN B 1 42 ? -7.148 29.672 17.578 1 97.56 42 ASN B O 1
ATOM 1456 N N . ALA B 1 43 ? -8.047 31.438 18.469 1 97.5 43 ALA B N 1
ATOM 1457 C CA . ALA B 1 43 ? -9.422 31.062 18.172 1 97.5 43 ALA B CA 1
ATOM 1458 C C . ALA B 1 43 ? -9.617 30.844 16.672 1 97.5 43 ALA B C 1
ATOM 1460 O O . ALA B 1 43 ? -10.297 29.906 16.266 1 97.5 43 ALA B O 1
ATOM 1461 N N . LYS B 1 44 ? -9.055 31.719 15.891 1 97.94 44 LYS B N 1
ATOM 1462 C CA . LYS B 1 44 ? -9.195 31.609 14.438 1 97.94 44 LYS B CA 1
ATOM 1463 C C . LYS B 1 44 ? -8.516 30.359 13.914 1 97.94 44 LYS B C 1
ATOM 1465 O O . LYS B 1 44 ? -9.062 29.656 13.062 1 97.94 44 LYS B O 1
ATOM 1470 N N . GLN B 1 45 ? -7.367 30.094 14.43 1 98.06 45 GLN B N 1
ATOM 1471 C CA . GLN B 1 45 ? -6.625 28.891 14.07 1 98.06 45 GLN B CA 1
ATOM 1472 C C . GLN B 1 45 ? -7.395 27.641 14.461 1 98.06 45 GLN B C 1
ATOM 1474 O O . GLN B 1 45 ? -7.449 26.672 13.688 1 98.06 45 GLN B O 1
ATOM 1479 N N . ARG B 1 46 ? -7.98 27.641 15.562 1 97.75 46 ARG B N 1
ATOM 1480 C CA . ARG B 1 46 ? -8.734 26.5 16.047 1 97.75 46 ARG B CA 1
ATOM 1481 C C . ARG B 1 46 ? -9.953 26.219 15.18 1 97.75 46 ARG B C 1
ATOM 1483 O O . ARG B 1 46 ? -10.266 25.062 14.883 1 97.75 46 ARG B 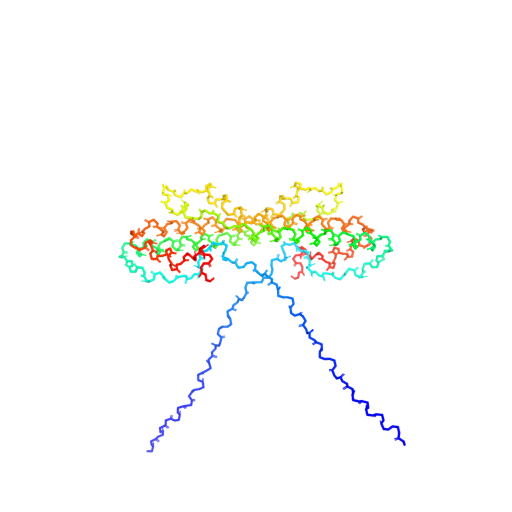O 1
ATOM 1490 N N . GLU B 1 47 ? -10.586 27.25 14.867 1 98 47 GLU B N 1
ATOM 1491 C CA . GLU B 1 47 ? -11.75 27.094 14 1 98 47 GLU B CA 1
ATOM 1492 C C . GLU B 1 47 ? -11.359 26.516 12.641 1 98 47 GLU B C 1
ATOM 1494 O O . GLU B 1 47 ? -12.023 25.625 12.125 1 98 47 GLU B O 1
ATOM 1499 N N . ARG B 1 48 ? -10.352 27.047 12.078 1 97.94 48 ARG B N 1
ATOM 1500 C CA . ARG B 1 48 ? -9.867 26.562 10.789 1 97.94 48 ARG B CA 1
ATOM 1501 C C . ARG B 1 48 ? -9.422 25.109 10.875 1 97.94 48 ARG B C 1
ATOM 1503 O O . ARG B 1 48 ? -9.688 24.312 9.969 1 97.94 48 ARG B O 1
ATOM 1510 N N . LEU B 1 49 ? -8.734 24.812 11.961 1 98.06 49 LEU B N 1
ATOM 1511 C CA . LEU B 1 49 ? -8.281 23.438 12.156 1 98.06 49 LEU B CA 1
ATOM 1512 C C . LEU B 1 49 ? -9.461 22.484 12.227 1 98.06 49 LEU B C 1
ATOM 1514 O O . LEU B 1 49 ? -9.43 21.406 11.625 1 98.06 49 LEU B O 1
ATOM 1518 N N . GLN B 1 50 ? -10.508 22.859 12.961 1 97.5 50 GLN B N 1
ATOM 1519 C CA . GLN B 1 50 ? -11.695 22.016 13.094 1 97.5 50 GLN B CA 1
ATOM 1520 C C . GLN B 1 50 ? -12.359 21.797 11.742 1 97.5 50 GLN B C 1
ATOM 1522 O O . GLN B 1 50 ? -12.766 20.672 11.43 1 97.5 50 GLN B O 1
ATOM 1527 N N . LEU B 1 51 ? -12.422 22.859 11 1 98.19 51 LEU B N 1
ATOM 1528 C CA . LEU B 1 51 ? -13.039 22.75 9.68 1 98.19 51 LEU B CA 1
ATOM 1529 C C . LEU B 1 51 ? -12.234 21.828 8.781 1 98.19 51 LEU B C 1
ATOM 1531 O O . LEU B 1 51 ? -12.812 20.969 8.102 1 98.19 51 LEU B O 1
ATOM 1535 N N . ARG B 1 52 ? -10.938 21.953 8.797 1 97.81 52 ARG B N 1
ATOM 1536 C CA . ARG B 1 52 ? -10.078 21.156 7.926 1 97.81 52 ARG B CA 1
ATOM 1537 C C . ARG B 1 52 ? -10.039 19.703 8.367 1 97.81 52 ARG B C 1
ATOM 1539 O O . ARG B 1 52 ? -9.953 18.797 7.539 1 97.81 52 ARG B O 1
ATOM 1546 N N . ARG B 1 53 ? -10.078 19.469 9.641 1 97.06 53 ARG B N 1
ATOM 1547 C CA . ARG B 1 53 ? -10.141 18.109 10.156 1 97.06 53 ARG B CA 1
ATOM 1548 C C . ARG B 1 53 ? -11.406 17.391 9.68 1 97.06 53 ARG B C 1
ATOM 1550 O O . ARG B 1 53 ? -11.359 16.234 9.266 1 97.06 53 ARG B O 1
ATOM 1557 N N . GLN B 1 54 ? -12.531 18.156 9.758 1 97.81 54 GLN B N 1
ATOM 1558 C CA . GLN B 1 54 ? -13.797 17.578 9.312 1 97.81 54 GLN B CA 1
ATOM 1559 C C . GLN B 1 54 ? -13.766 17.281 7.816 1 97.81 54 GLN B C 1
ATOM 1561 O O . GLN B 1 54 ? -14.242 16.234 7.383 1 97.81 54 GLN B O 1
ATOM 1566 N N . GLN B 1 55 ? -13.203 18.141 7.051 1 97.62 55 GLN B N 1
ATOM 1567 C CA . GLN B 1 55 ? -13.102 17.938 5.609 1 97.62 55 GLN B CA 1
ATOM 1568 C C . GLN B 1 55 ? -12.25 16.703 5.293 1 97.62 55 GLN B C 1
ATOM 1570 O O . GLN B 1 55 ? -12.586 15.922 4.41 1 97.62 55 GLN B O 1
ATOM 1575 N N . TYR B 1 56 ? -11.211 16.562 6.043 1 97 56 TYR B N 1
ATOM 1576 C CA . TYR B 1 56 ? -10.32 15.422 5.855 1 97 56 TYR B CA 1
ATOM 1577 C C . TYR B 1 56 ? -11.023 14.117 6.223 1 97 56 TYR B C 1
ATOM 1579 O O . TYR B 1 56 ? -10.938 13.125 5.492 1 97 56 TYR B O 1
ATOM 1587 N N . LYS B 1 57 ? -11.68 14.156 7.246 1 97.06 57 LYS B N 1
ATOM 1588 C CA . LYS B 1 57 ? -12.414 12.969 7.68 1 97.06 57 LYS B CA 1
ATOM 1589 C C . LYS B 1 57 ? -13.469 12.57 6.648 1 97.06 57 LYS B C 1
ATOM 1591 O O . LYS B 1 57 ? -13.633 11.383 6.359 1 97.06 57 LYS B O 1
ATOM 1596 N N . ASP B 1 58 ? -14.148 13.5 6.105 1 97.44 58 ASP B N 1
ATOM 1597 C CA . ASP B 1 58 ? -15.148 13.227 5.078 1 97.44 58 ASP B CA 1
ATOM 1598 C C . ASP B 1 58 ? -14.5 12.641 3.824 1 97.44 58 ASP B C 1
ATOM 1600 O O . ASP B 1 58 ? -15.039 11.719 3.213 1 97.44 58 ASP B O 1
ATOM 1604 N N . GLN B 1 59 ? -13.391 13.188 3.527 1 95.94 59 GLN B N 1
ATOM 1605 C CA . GLN B 1 59 ? -12.672 12.688 2.361 1 95.94 59 GLN B CA 1
ATOM 1606 C C . GLN B 1 59 ? -12.203 11.25 2.578 1 95.94 59 GLN B C 1
ATOM 1608 O O . GLN B 1 59 ? -12.289 10.422 1.674 1 95.94 59 GLN B O 1
ATOM 1613 N N . MET B 1 60 ? -11.719 11 3.717 1 95.62 60 MET B N 1
ATOM 1614 C CA . MET B 1 60 ? -11.273 9.656 4.062 1 95.62 60 MET B CA 1
ATOM 1615 C C . MET B 1 60 ? -12.43 8.656 3.973 1 95.62 60 MET B C 1
ATOM 1617 O O . MET B 1 60 ? -12.273 7.57 3.418 1 95.62 60 MET B O 1
ATOM 1621 N N . ARG B 1 61 ? -13.555 9.07 4.461 1 94.94 61 ARG B N 1
ATOM 1622 C CA . ARG B 1 61 ? -14.727 8.203 4.422 1 94.94 61 ARG B CA 1
ATOM 1623 C C . ARG B 1 61 ? -15.148 7.91 2.984 1 94.94 61 ARG B C 1
ATOM 1625 O O . ARG B 1 61 ? -15.508 6.777 2.658 1 94.94 61 ARG B O 1
ATOM 1632 N N . GLN B 1 62 ? -15.031 8.859 2.16 1 94.38 62 GLN B N 1
ATOM 1633 C CA . GLN B 1 62 ? -15.398 8.688 0.759 1 94.38 62 GLN B CA 1
ATOM 1634 C C . GLN B 1 62 ? -14.43 7.742 0.05 1 94.38 62 GLN B C 1
ATOM 1636 O O . GLN B 1 62 ? -14.852 6.883 -0.728 1 94.38 62 GLN B O 1
ATOM 1641 N N . ILE B 1 63 ? -13.156 7.879 0.318 1 92.06 63 ILE B N 1
ATOM 1642 C CA . ILE B 1 63 ? -12.133 7.047 -0.308 1 92.06 63 ILE B CA 1
ATOM 1643 C C . ILE B 1 63 ? -12.312 5.594 0.141 1 92.06 63 ILE B C 1
ATOM 1645 O O . ILE B 1 63 ? -12.25 4.676 -0.678 1 92.06 63 ILE B O 1
ATOM 1649 N N . GLN B 1 64 ? -12.625 5.379 1.351 1 87.94 64 GLN B N 1
ATOM 1650 C CA . GLN B 1 64 ? -12.828 4.043 1.893 1 87.94 64 GLN B CA 1
ATOM 1651 C C . GLN B 1 64 ? -14.086 3.395 1.31 1 87.94 64 GLN B C 1
ATOM 1653 O O . GLN B 1 64 ? -14.086 2.199 1.007 1 87.94 64 GLN B O 1
ATOM 1658 N N . ALA B 1 65 ? -15.141 4.156 1.177 1 87.06 65 ALA B N 1
ATOM 1659 C CA . ALA B 1 65 ? -16.375 3.656 0.579 1 87.06 65 ALA B CA 1
ATOM 1660 C C . ALA B 1 65 ? -16.156 3.232 -0.87 1 87.06 65 ALA B C 1
ATOM 1662 O O . ALA B 1 65 ? -16.672 2.203 -1.309 1 87.06 65 ALA B O 1
ATOM 1663 N N . ASP B 1 66 ? -15.305 3.975 -1.526 1 83.38 66 ASP B N 1
ATOM 1664 C CA . ASP B 1 66 ? -15.008 3.672 -2.922 1 83.38 66 ASP B CA 1
ATOM 1665 C C . ASP B 1 66 ? -14.195 2.389 -3.045 1 83.38 66 ASP B C 1
ATOM 1667 O O . ASP B 1 66 ? -14.375 1.612 -3.984 1 83.38 66 ASP B O 1
ATOM 1671 N N . ASN B 1 67 ? -13.336 2.146 -2.131 1 78.81 67 ASN B N 1
ATOM 1672 C CA . ASN B 1 67 ? -12.5 0.951 -2.119 1 78.81 67 ASN B CA 1
ATOM 1673 C C . ASN B 1 67 ? -13.336 -0.314 -1.922 1 78.81 67 ASN B C 1
ATOM 1675 O O . ASN B 1 67 ? -13.062 -1.342 -2.547 1 78.81 67 ASN B O 1
ATOM 1679 N N . ARG B 1 68 ? -14.328 -0.256 -1.098 1 75.69 68 ARG B N 1
ATOM 1680 C CA . ARG B 1 68 ? -15.18 -1.409 -0.825 1 75.69 68 ARG B CA 1
ATOM 1681 C C . ARG B 1 68 ? -15.984 -1.801 -2.061 1 75.69 68 ARG B C 1
ATOM 1683 O O . ARG B 1 68 ? -16.312 -2.975 -2.25 1 75.69 68 ARG B O 1
ATOM 1690 N N . ARG B 1 69 ? -16.156 -0.876 -2.93 1 74.12 69 ARG B N 1
ATOM 1691 C CA . ARG B 1 69 ? -16.953 -1.118 -4.129 1 74.12 69 ARG B CA 1
ATOM 1692 C C . ARG B 1 69 ? -16.094 -1.685 -5.254 1 74.12 69 ARG B C 1
ATOM 1694 O O . ARG B 1 69 ? -16.609 -2.279 -6.199 1 74.12 69 ARG B O 1
ATOM 1701 N N . ARG B 1 70 ? -14.828 -1.506 -5.02 1 67.44 70 ARG B N 1
ATOM 1702 C CA . ARG B 1 70 ? -13.945 -1.945 -6.094 1 67.44 70 ARG B CA 1
ATOM 1703 C C . ARG B 1 70 ? -13.68 -3.443 -6.008 1 67.44 70 ARG B C 1
ATOM 1705 O O . ARG B 1 70 ? -13.438 -3.975 -4.922 1 67.44 70 ARG B O 1
ATOM 1712 N N . LYS B 1 71 ? -14.352 -4.273 -6.883 1 61 71 LYS B N 1
ATOM 1713 C CA . LYS B 1 71 ? -14.297 -5.73 -6.953 1 61 71 LYS B CA 1
ATOM 1714 C C . LYS B 1 71 ? -12.953 -6.203 -7.5 1 61 71 LYS B C 1
ATOM 1716 O O . LYS B 1 71 ? -11.992 -5.438 -7.539 1 61 71 LYS B O 1
ATOM 1721 N N . ASP B 1 72 ? -13.031 -6.902 -8.688 1 59.75 72 ASP B N 1
ATOM 1722 C CA . ASP B 1 72 ? -12.18 -7.879 -9.359 1 59.75 72 ASP B CA 1
ATOM 1723 C C . ASP B 1 72 ? -11.062 -7.188 -10.141 1 59.75 72 ASP B C 1
ATOM 1725 O O . ASP B 1 72 ? -11.328 -6.305 -10.961 1 59.75 72 ASP B O 1
ATOM 1729 N N . VAL B 1 73 ? -9.867 -7.312 -9.742 1 65.94 73 VAL B N 1
ATOM 1730 C CA . VAL B 1 73 ? -8.766 -6.602 -10.383 1 65.94 73 VAL B CA 1
ATOM 1731 C C . VAL B 1 73 ? -8.25 -7.41 -11.57 1 65.94 73 VAL B C 1
ATOM 1733 O O . VAL B 1 73 ? -7.207 -7.082 -12.148 1 65.94 73 VAL B O 1
ATOM 1736 N N . GLY B 1 74 ? -9.016 -8.352 -12.023 1 73.81 74 GLY B N 1
ATOM 1737 C CA . GLY B 1 74 ? -8.641 -9.031 -13.25 1 73.81 74 GLY B CA 1
ATOM 1738 C C . GLY B 1 74 ? -7.465 -9.977 -13.07 1 73.81 74 GLY B C 1
ATOM 1739 O O . GLY B 1 74 ? -6.664 -10.156 -13.992 1 73.81 74 GLY B O 1
ATOM 1740 N N . LEU B 1 75 ? -7.242 -10.477 -12.031 1 79.19 75 LEU B N 1
ATOM 1741 C CA . LEU B 1 75 ? -6.109 -11.344 -11.719 1 79.19 75 LEU B CA 1
ATOM 1742 C C . LEU B 1 75 ? -6.121 -12.594 -12.594 1 79.19 75 LEU B C 1
ATOM 1744 O O . LEU B 1 75 ? -5.078 -13.008 -13.109 1 79.19 75 LEU B O 1
ATOM 1748 N N . HIS B 1 76 ? -7.324 -13.094 -12.898 1 79.94 76 HIS B N 1
ATOM 1749 C CA . HIS B 1 76 ? -7.414 -14.336 -13.656 1 79.94 76 HIS B CA 1
ATOM 1750 C C . HIS B 1 76 ? -6.902 -14.156 -15.078 1 79.94 76 HIS B C 1
ATOM 1752 O O . HIS B 1 76 ? -6.199 -15.016 -15.602 1 79.94 76 HIS B O 1
ATOM 1758 N N . ALA B 1 77 ? -7.281 -13.055 -15.648 1 83.88 77 ALA B N 1
ATOM 1759 C CA . ALA B 1 77 ? -6.852 -12.781 -17.016 1 83.88 77 ALA B CA 1
ATOM 1760 C C . ALA B 1 77 ? -5.332 -12.656 -17.094 1 83.88 77 ALA B C 1
ATOM 1762 O O . ALA B 1 77 ? -4.719 -13.07 -18.078 1 83.88 77 ALA B O 1
ATOM 1763 N N . LEU B 1 78 ? -4.684 -12.156 -16.094 1 89.69 78 LEU B N 1
ATOM 1764 C CA . LEU B 1 78 ? -3.232 -12 -16.047 1 89.69 78 LEU B CA 1
ATOM 1765 C C . LEU B 1 78 ? -2.547 -13.359 -15.93 1 89.69 78 LEU B C 1
ATOM 1767 O O . LEU B 1 78 ? -1.532 -13.609 -16.578 1 89.69 78 LEU B O 1
ATOM 1771 N N . LEU B 1 79 ? -3.141 -14.273 -15.172 1 89.38 79 LEU B N 1
ATOM 1772 C CA . LEU B 1 79 ? -2.518 -15.562 -14.875 1 89.38 79 LEU B CA 1
ATOM 1773 C C . LEU B 1 79 ? -2.66 -16.516 -16.062 1 89.38 79 LEU B C 1
ATOM 1775 O O . LEU B 1 79 ? -1.76 -17.312 -16.328 1 89.38 79 LEU B O 1
ATOM 1779 N N . ALA B 1 80 ? -3.748 -16.375 -16.828 1 86.06 80 ALA B N 1
ATOM 1780 C CA . ALA B 1 80 ? -4.117 -17.359 -17.844 1 86.06 80 ALA B CA 1
ATOM 1781 C C . ALA B 1 80 ? -3.365 -17.109 -19.141 1 86.06 80 ALA B C 1
ATOM 1783 O O . ALA B 1 80 ? -3.182 -18.031 -19.938 1 86.06 80 ALA B O 1
ATOM 1784 N N . LYS B 1 81 ? -2.848 -15.938 -19.344 1 86.44 81 LYS B N 1
ATOM 1785 C CA . LYS B 1 81 ? -2.312 -15.602 -20.656 1 86.44 81 LYS B CA 1
ATOM 1786 C C . LYS B 1 81 ? -0.791 -15.492 -20.609 1 86.44 81 LYS B C 1
ATOM 1788 O O . LYS B 1 81 ? -0.244 -14.625 -19.922 1 86.44 81 LYS B O 1
ATOM 1793 N N . PRO B 1 82 ? -0.048 -16.5 -21.281 1 88.5 82 PRO B N 1
ATOM 1794 C CA . PRO B 1 82 ? 1.396 -16.312 -21.438 1 88.5 82 PRO B CA 1
ATOM 1795 C C . PRO B 1 82 ? 1.744 -15.406 -22.609 1 88.5 82 PRO B C 1
ATOM 1797 O O . PRO B 1 82 ? 1.018 -15.367 -23.609 1 88.5 82 PRO B O 1
ATOM 1800 N N . PRO B 1 83 ? 2.85 -14.602 -22.641 1 93.31 83 PRO B N 1
ATOM 1801 C CA . PRO B 1 83 ? 3.816 -14.453 -21.547 1 93.31 83 PRO B CA 1
ATOM 1802 C C . PRO B 1 83 ? 3.35 -13.477 -20.484 1 93.31 83 PRO B C 1
ATOM 1804 O O . PRO B 1 83 ? 2.311 -12.828 -20.641 1 93.31 83 PRO B O 1
ATOM 1807 N N . PHE B 1 84 ? 4.066 -13.344 -19.406 1 95.5 84 PHE B N 1
ATOM 1808 C CA . PHE B 1 84 ? 3.738 -12.406 -18.328 1 95.5 84 PHE B CA 1
ATOM 1809 C C . PHE B 1 84 ? 3.643 -10.984 -18.875 1 95.5 84 PHE B C 1
ATOM 1811 O O . PHE B 1 84 ? 4.562 -10.508 -19.531 1 95.5 84 PHE B O 1
ATOM 1818 N N . ASP B 1 85 ? 2.51 -10.328 -18.578 1 94.94 85 ASP B N 1
ATOM 1819 C CA . ASP B 1 85 ? 2.279 -8.945 -19 1 94.94 85 ASP B CA 1
ATOM 1820 C C . ASP B 1 85 ? 2.609 -7.969 -17.875 1 94.94 85 ASP B C 1
ATOM 1822 O O . ASP B 1 85 ? 1.743 -7.637 -17.062 1 94.94 85 ASP B O 1
ATOM 1826 N N . ARG B 1 86 ? 3.844 -7.484 -18 1 93 86 ARG B N 1
ATOM 1827 C CA . ARG B 1 86 ? 4.324 -6.602 -16.953 1 93 86 ARG B CA 1
ATOM 1828 C C . ARG B 1 86 ? 3.512 -5.312 -16.891 1 93 86 ARG B C 1
ATOM 1830 O O . ARG B 1 86 ? 3.293 -4.754 -15.82 1 93 86 ARG B O 1
ATOM 1837 N N . HIS B 1 87 ? 3.1 -4.867 -18.062 1 92.62 87 HIS B N 1
ATOM 1838 C CA . HIS B 1 87 ? 2.311 -3.641 -18.125 1 92.62 87 HIS B CA 1
ATOM 1839 C C . HIS B 1 87 ? 0.959 -3.828 -17.438 1 92.62 87 HIS B C 1
ATOM 1841 O O . HIS B 1 87 ? 0.55 -2.998 -16.625 1 92.62 87 HIS B O 1
ATOM 1847 N N . GLN B 1 88 ? 0.266 -4.93 -17.703 1 90.94 88 GLN B N 1
ATOM 1848 C CA . GLN B 1 88 ? -1.01 -5.242 -17.062 1 90.94 88 GLN B CA 1
ATOM 1849 C C . GLN B 1 88 ? -0.834 -5.477 -15.57 1 90.94 88 GLN B C 1
ATOM 1851 O O . GLN B 1 88 ? -1.661 -5.039 -14.766 1 90.94 88 GLN B O 1
ATOM 1856 N N . ALA B 1 89 ? 0.21 -6.164 -15.172 1 92.75 89 ALA B N 1
ATOM 1857 C CA . ALA B 1 89 ? 0.501 -6.398 -13.758 1 92.75 89 ALA B CA 1
ATOM 1858 C C . ALA B 1 89 ? 0.708 -5.078 -13.016 1 92.75 89 ALA B C 1
ATOM 1860 O O . ALA B 1 89 ? 0.241 -4.918 -11.883 1 92.75 89 ALA B O 1
ATOM 1861 N N . GLY B 1 90 ? 1.403 -4.184 -13.695 1 89.44 90 GLY B N 1
ATOM 1862 C CA . GLY B 1 90 ? 1.597 -2.861 -13.125 1 89.44 90 GLY B CA 1
ATOM 1863 C C . GLY B 1 90 ? 0.296 -2.115 -12.891 1 89.44 90 GLY B C 1
ATOM 1864 O O . GLY B 1 90 ? 0.134 -1.446 -11.867 1 89.44 90 GLY B O 1
ATOM 1865 N N . LYS B 1 91 ? -0.562 -2.186 -13.875 1 87.62 91 LYS B N 1
ATOM 1866 C CA . LYS B 1 91 ? -1.869 -1.548 -13.742 1 87.62 91 LYS B CA 1
ATOM 1867 C C . LYS B 1 91 ? -2.656 -2.15 -12.578 1 87.62 91 LYS B C 1
ATOM 1869 O O . LYS B 1 91 ? -3.283 -1.425 -11.805 1 87.62 91 LYS B O 1
ATOM 1874 N N . ILE B 1 92 ? -2.625 -3.502 -12.422 1 86.69 92 ILE B N 1
ATOM 1875 C CA . ILE B 1 92 ? -3.301 -4.203 -11.336 1 86.69 92 ILE B CA 1
ATOM 1876 C C . ILE B 1 92 ? -2.719 -3.766 -9.992 1 86.69 92 ILE B C 1
ATOM 1878 O O . ILE B 1 92 ? -3.463 -3.449 -9.062 1 86.69 92 ILE B O 1
ATOM 1882 N N . ALA B 1 93 ? -1.406 -3.676 -9.977 1 88 93 ALA B N 1
ATOM 1883 C CA . ALA B 1 93 ? -0.737 -3.248 -8.75 1 88 93 ALA B CA 1
ATOM 1884 C C . ALA B 1 93 ? -1.11 -1.812 -8.391 1 88 93 ALA B C 1
ATOM 1886 O O . ALA B 1 93 ? -1.401 -1.509 -7.234 1 88 93 ALA B O 1
ATOM 1887 N N . GLN B 1 94 ? -1.078 -0.965 -9.438 1 85.69 94 GLN B N 1
ATOM 1888 C CA . GLN B 1 94 ? -1.409 0.437 -9.211 1 85.69 94 GLN B CA 1
ATOM 1889 C C . GLN B 1 94 ? -2.85 0.59 -8.727 1 85.69 94 GLN B C 1
ATOM 1891 O O . GLN B 1 94 ? -3.135 1.42 -7.863 1 85.69 94 GLN B O 1
ATOM 1896 N N . GLU B 1 95 ? -3.75 -0.118 -9.305 1 84 95 GLU B N 1
ATOM 1897 C CA . GLU B 1 95 ? -5.156 -0.072 -8.906 1 84 95 GLU B CA 1
ATOM 1898 C C . GLU B 1 95 ? -5.336 -0.502 -7.457 1 84 95 GLU B C 1
ATOM 1900 O O . GLU B 1 95 ? -6.199 0.023 -6.75 1 84 95 GLU B O 1
ATOM 1905 N N . ARG B 1 96 ? -4.543 -1.383 -7.031 1 80.44 96 ARG B N 1
ATOM 1906 C CA . ARG B 1 96 ? -4.59 -1.875 -5.66 1 80.44 96 ARG B CA 1
ATOM 1907 C C . ARG B 1 96 ? -4.262 -0.763 -4.668 1 80.44 96 ARG B C 1
ATOM 1909 O O . ARG B 1 96 ? -4.836 -0.705 -3.58 1 80.44 96 ARG B O 1
ATOM 1916 N N . TYR B 1 97 ? -3.391 0.129 -5.137 1 86.19 97 TYR B N 1
ATOM 1917 C CA . TYR B 1 97 ? -2.893 1.128 -4.199 1 86.19 97 TYR B CA 1
ATOM 1918 C C . TYR B 1 97 ? -3.504 2.496 -4.484 1 86.19 97 TYR B C 1
ATOM 1920 O O . TYR B 1 97 ? -3.16 3.482 -3.83 1 86.19 97 TYR B O 1
ATOM 1928 N N . THR B 1 98 ? -4.359 2.521 -5.387 1 86.5 98 THR B N 1
ATOM 1929 C CA . THR B 1 98 ? -4.93 3.795 -5.809 1 86.5 98 THR B CA 1
ATOM 1930 C C . THR B 1 98 ? -5.555 4.527 -4.625 1 86.5 98 THR B C 1
ATOM 1932 O O . THR B 1 98 ? -5.297 5.715 -4.414 1 86.5 98 THR B O 1
ATOM 1935 N N . ASP B 1 99 ? -6.332 3.814 -3.811 1 87.44 99 ASP B N 1
ATOM 1936 C CA . ASP B 1 99 ? -7.016 4.453 -2.689 1 87.44 99 ASP B CA 1
ATOM 1937 C C . ASP B 1 99 ? -6.023 4.871 -1.606 1 87.44 99 ASP B C 1
ATOM 1939 O O . ASP B 1 99 ? -6.195 5.91 -0.966 1 87.44 99 ASP B O 1
ATOM 1943 N N . ASP B 1 100 ? -5.023 4.102 -1.425 1 90 100 ASP B N 1
ATOM 1944 C CA . ASP B 1 100 ? -3.975 4.469 -0.475 1 90 100 ASP B CA 1
ATOM 1945 C C . ASP B 1 100 ? -3.256 5.742 -0.911 1 90 100 ASP B C 1
ATOM 1947 O O . ASP B 1 100 ? -2.918 6.586 -0.079 1 90 100 ASP B O 1
ATOM 1951 N N . ILE B 1 101 ? -2.971 5.84 -2.203 1 89.88 101 ILE B N 1
ATOM 1952 C CA . ILE B 1 101 ? -2.312 7.023 -2.748 1 89.88 101 ILE B CA 1
ATOM 1953 C C . ILE B 1 101 ? -3.215 8.242 -2.576 1 89.88 101 ILE B C 1
ATOM 1955 O O . ILE B 1 101 ? -2.758 9.305 -2.154 1 89.88 101 ILE B O 1
ATOM 1959 N N . LYS B 1 102 ? -4.523 8.086 -2.826 1 91.56 102 LYS B N 1
ATOM 1960 C CA . LYS B 1 102 ? -5.488 9.164 -2.621 1 91.56 102 LYS B CA 1
ATOM 1961 C C . LYS B 1 102 ? -5.52 9.602 -1.161 1 91.56 102 LYS B C 1
ATOM 1963 O O . LYS B 1 102 ? -5.574 10.797 -0.868 1 91.56 102 LYS B O 1
ATOM 1968 N N . LEU B 1 103 ? -5.508 8.633 -0.311 1 93.19 103 LEU B N 1
ATOM 1969 C CA . LEU B 1 103 ? -5.531 8.906 1.121 1 93.19 103 LEU B CA 1
ATOM 1970 C C . LEU B 1 103 ? -4.285 9.68 1.545 1 93.19 103 LEU B C 1
ATOM 1972 O O . LEU B 1 103 ? -4.371 10.633 2.324 1 93.19 103 LEU B O 1
ATOM 1976 N N . THR B 1 104 ? -3.219 9.281 0.995 1 92.88 104 THR B N 1
ATOM 1977 C CA . THR B 1 104 ? -1.962 9.945 1.312 1 92.88 104 THR B CA 1
ATOM 1978 C C . THR B 1 104 ? -1.982 11.391 0.829 1 92.88 104 THR B C 1
ATOM 1980 O O . THR B 1 104 ? -1.562 12.305 1.55 1 92.88 104 THR B O 1
ATOM 1983 N N . VAL B 1 105 ? -2.441 11.641 -0.353 1 94.38 105 VAL B N 1
ATOM 1984 C CA . VAL B 1 105 ? -2.535 13 -0.883 1 94.38 105 VAL B CA 1
ATOM 1985 C C . VAL B 1 105 ? -3.484 13.828 -0.019 1 94.38 105 VAL B C 1
ATOM 1987 O O . VAL B 1 105 ? -3.209 14.992 0.273 1 94.38 105 VAL B O 1
ATOM 1990 N N . ALA B 1 106 ? -4.613 13.211 0.42 1 94.94 106 ALA B N 1
ATOM 1991 C CA . ALA B 1 106 ? -5.562 13.883 1.304 1 94.94 106 ALA B CA 1
ATOM 1992 C C . ALA B 1 106 ? -4.914 14.234 2.639 1 94.94 106 ALA B C 1
ATOM 1994 O O . ALA B 1 106 ? -5.133 15.328 3.172 1 94.94 106 ALA B O 1
ATOM 1995 N N . GLU B 1 107 ? -4.164 13.336 3.141 1 94.69 107 GLU B N 1
ATOM 1996 C CA . GLU B 1 107 ? -3.445 13.547 4.395 1 94.69 107 GLU B CA 1
ATOM 1997 C C . GLU B 1 107 ? -2.441 14.688 4.27 1 94.69 107 GLU B C 1
ATOM 1999 O O . GLU B 1 107 ? -2.367 15.555 5.141 1 94.69 107 GLU B O 1
ATOM 2004 N N . LEU B 1 108 ? -1.676 14.688 3.191 1 93.88 108 LEU B N 1
ATOM 2005 C CA . LEU B 1 108 ? -0.679 15.727 2.961 1 93.88 108 LEU B CA 1
ATOM 2006 C C . LEU B 1 108 ? -1.344 17.094 2.781 1 93.88 108 LEU B C 1
ATOM 2008 O O . LEU B 1 108 ? -0.789 18.109 3.186 1 93.88 108 LEU B O 1
ATOM 2012 N N . ASN B 1 109 ? -2.506 17.047 2.146 1 95.75 109 ASN B N 1
ATOM 2013 C CA . ASN B 1 109 ? -3.27 18.297 2.037 1 95.75 109 ASN B CA 1
ATOM 2014 C C . ASN B 1 109 ? -3.686 18.812 3.408 1 95.75 109 ASN B C 1
ATOM 2016 O O . ASN B 1 109 ? -3.617 20.016 3.662 1 95.75 109 ASN B O 1
ATOM 2020 N N . PHE B 1 110 ? -4.109 17.953 4.262 1 96.44 110 PHE B N 1
ATOM 2021 C CA . PHE B 1 110 ? -4.473 18.328 5.621 1 96.44 110 PHE B CA 1
ATOM 2022 C C . PHE B 1 110 ? -3.271 18.906 6.359 1 96.44 110 PHE B C 1
ATOM 2024 O O . PHE B 1 110 ? -3.373 19.969 6.984 1 96.44 110 PHE B O 1
ATOM 2031 N N . TYR B 1 111 ? -2.164 18.297 6.273 1 94.31 111 TYR B N 1
ATOM 2032 C CA . TYR B 1 111 ? -0.974 18.781 6.973 1 94.31 111 TYR B CA 1
ATOM 2033 C C . TYR B 1 111 ? -0.486 20.094 6.391 1 94.31 111 TYR B C 1
ATOM 2035 O O . TYR B 1 111 ? 0.029 20.953 7.117 1 94.31 111 TYR B O 1
ATOM 2043 N N . HIS B 1 112 ? -0.604 20.203 5.117 1 95.19 112 HIS B N 1
ATOM 2044 C CA . HIS B 1 112 ? -0.276 21.484 4.488 1 95.19 112 HIS B CA 1
ATOM 2045 C C . HIS B 1 112 ? -1.139 22.609 5.043 1 95.19 112 HIS B C 1
ATOM 2047 O O . HIS B 1 112 ? -0.624 23.672 5.398 1 95.19 112 HIS B O 1
ATOM 2053 N N . ASP B 1 113 ? -2.451 22.359 5.141 1 96.56 113 ASP B N 1
ATOM 2054 C CA . ASP B 1 113 ? -3.369 23.344 5.684 1 96.56 113 ASP B CA 1
ATOM 2055 C C . ASP B 1 113 ? -3.039 23.656 7.141 1 96.56 113 ASP B C 1
ATOM 2057 O O . ASP B 1 113 ? -3.082 24.828 7.559 1 96.56 113 ASP B O 1
ATOM 2061 N N . LEU B 1 114 ? -2.787 22.609 7.875 1 96.06 114 LEU B N 1
ATOM 2062 C CA . LEU B 1 114 ? -2.379 22.797 9.266 1 96.06 114 LEU B CA 1
ATOM 2063 C C . LEU B 1 114 ? -1.141 23.688 9.352 1 96.06 114 LEU B C 1
ATOM 2065 O O . LEU B 1 114 ? -1.131 24.672 10.094 1 96.06 114 LEU B O 1
ATOM 2069 N N . PHE B 1 115 ? -0.172 23.422 8.555 1 94.62 115 PHE B N 1
ATOM 2070 C CA . PHE B 1 115 ? 1.081 24.172 8.57 1 94.62 115 PHE B CA 1
ATOM 2071 C C . PHE B 1 115 ? 0.851 25.625 8.172 1 94.62 115 PHE B C 1
ATOM 2073 O O . PHE B 1 115 ? 1.43 26.531 8.773 1 94.62 115 PHE B O 1
ATOM 2080 N N . GLN B 1 116 ? -0.062 25.844 7.234 1 95.5 116 GLN B N 1
ATOM 2081 C CA . GLN B 1 116 ? -0.283 27.188 6.684 1 95.5 116 GLN B CA 1
ATOM 2082 C C . GLN B 1 116 ? -1.056 28.062 7.66 1 95.5 116 GLN B C 1
ATOM 2084 O O . GLN B 1 116 ? -0.972 29.297 7.598 1 95.5 116 GLN B O 1
ATOM 2089 N N . MET B 1 117 ? -1.777 27.469 8.555 1 97 117 MET B N 1
ATOM 2090 C CA . MET B 1 117 ? -2.559 28.266 9.5 1 97 117 MET B CA 1
ATOM 2091 C C . MET B 1 117 ? -1.722 28.656 10.719 1 97 117 MET B C 1
ATOM 2093 O O . MET B 1 117 ? -2.109 29.516 11.492 1 97 117 MET B O 1
ATOM 2097 N N . LEU B 1 118 ? -0.519 28.047 10.922 1 96.5 118 LEU B N 1
ATOM 2098 C CA . LEU B 1 118 ? 0.332 28.25 12.094 1 96.5 118 LEU B CA 1
ATOM 2099 C C . LEU B 1 118 ? 1.238 29.453 11.914 1 96.5 118 LEU B C 1
ATOM 2101 O O . LEU B 1 118 ? 1.61 29.797 10.789 1 96.5 118 LEU B O 1
ATOM 2105 N N . ASP B 1 119 ? 1.544 30.172 13.023 1 96.38 119 ASP B N 1
ATOM 2106 C CA . ASP B 1 119 ? 2.59 31.188 12.977 1 96.38 119 ASP B CA 1
ATOM 2107 C C . ASP B 1 119 ? 3.977 30.547 13.07 1 96.38 119 ASP B C 1
ATOM 2109 O O . ASP B 1 119 ? 4.102 29.328 13.203 1 96.38 119 ASP B O 1
ATOM 2113 N N . GLN B 1 120 ? 5.02 31.328 12.93 1 94.81 120 GLN B N 1
ATOM 2114 C CA . GLN B 1 120 ? 6.383 30.812 12.812 1 94.81 120 GLN B CA 1
ATOM 2115 C C . GLN B 1 120 ? 6.77 30 14.039 1 94.81 120 GLN B C 1
ATOM 2117 O O . GLN B 1 120 ? 7.379 28.938 13.914 1 94.81 120 GLN B O 1
ATOM 2122 N N . ARG B 1 121 ? 6.457 30.453 15.242 1 95.94 121 ARG B N 1
ATOM 2123 C CA . ARG B 1 121 ? 6.777 29.734 16.469 1 95.94 121 ARG B CA 1
ATOM 2124 C C . ARG B 1 121 ? 6.059 28.391 16.531 1 95.94 121 ARG B C 1
ATOM 2126 O O . ARG B 1 121 ? 6.656 27.375 16.891 1 95.94 121 ARG B O 1
ATOM 2133 N N . GLN B 1 122 ? 4.785 28.484 16.172 1 96.56 122 GLN B N 1
ATOM 2134 C CA . GLN B 1 122 ? 3.969 27.281 16.156 1 96.56 122 GLN B CA 1
ATOM 2135 C C . GLN B 1 122 ? 4.512 26.266 15.141 1 96.56 122 GLN B C 1
ATOM 2137 O O . GLN B 1 122 ? 4.539 25.062 15.414 1 96.56 122 GLN B O 1
ATOM 2142 N N . ARG B 1 123 ? 4.977 26.688 13.992 1 93.62 123 ARG B N 1
ATOM 2143 C CA . ARG B 1 123 ? 5.551 25.828 12.961 1 93.62 123 ARG B CA 1
ATOM 2144 C C . ARG B 1 123 ? 6.793 25.109 13.477 1 93.62 123 ARG B C 1
ATOM 2146 O O . ARG B 1 123 ? 6.934 23.906 13.297 1 93.62 123 ARG B O 1
ATOM 2153 N N . GLU B 1 124 ? 7.672 25.812 14.055 1 92.75 124 GLU B N 1
ATOM 2154 C CA . GLU B 1 124 ? 8.914 25.25 14.578 1 92.75 124 GLU B CA 1
ATOM 2155 C C . GLU B 1 124 ? 8.625 24.188 15.641 1 92.75 124 GLU B C 1
ATOM 2157 O O . GLU B 1 124 ? 9.266 23.141 15.664 1 92.75 124 GLU B O 1
ATOM 2162 N N . LEU B 1 125 ? 7.637 24.469 16.5 1 93.94 125 LEU B N 1
ATOM 2163 C CA . LEU B 1 125 ? 7.258 23.531 17.562 1 93.94 125 LEU B CA 1
ATOM 2164 C C . LEU B 1 125 ? 6.664 22.25 16.953 1 93.94 125 LEU B C 1
ATOM 2166 O O . LEU B 1 125 ? 6.988 21.156 17.391 1 93.94 125 LEU B O 1
ATOM 2170 N N . TRP B 1 126 ? 5.809 22.469 16.031 1 93.62 126 TRP B N 1
ATOM 2171 C CA . TRP B 1 126 ? 5.168 21.312 15.391 1 93.62 126 TRP B CA 1
ATOM 2172 C C . TRP B 1 126 ? 6.203 20.438 14.703 1 93.62 126 TRP B C 1
ATOM 2174 O O . TRP B 1 126 ? 6.152 19.203 14.812 1 93.62 126 TRP B O 1
ATOM 2184 N N . LEU B 1 127 ? 7.102 21.016 13.914 1 88.69 127 LEU B N 1
ATOM 2185 C CA . LEU B 1 127 ? 8.148 20.281 13.219 1 88.69 127 LEU B CA 1
ATOM 2186 C C . LEU B 1 127 ? 9.023 19.516 14.203 1 88.69 127 LEU B C 1
ATOM 2188 O O . LEU B 1 127 ? 9.422 18.375 13.938 1 88.69 127 LEU B O 1
ATOM 2192 N N . ASP B 1 128 ? 9.297 20.109 15.273 1 89.19 128 ASP B N 1
ATOM 2193 C CA . ASP B 1 128 ? 10.164 19.516 16.281 1 89.19 128 ASP B CA 1
ATOM 2194 C C . ASP B 1 128 ? 9.477 18.328 16.969 1 89.19 128 ASP B C 1
ATOM 2196 O O . ASP B 1 128 ? 10.094 17.281 17.188 1 89.19 128 ASP B O 1
ATOM 2200 N N . LYS B 1 129 ? 8.18 18.5 17.234 1 91.19 129 LYS B N 1
ATOM 2201 C CA . LYS B 1 129 ? 7.504 17.531 18.094 1 91.19 129 LYS B CA 1
ATOM 2202 C C . LYS B 1 129 ? 6.766 16.484 17.266 1 91.19 129 LYS B C 1
ATOM 2204 O O . LYS B 1 129 ? 6.609 15.344 17.703 1 91.19 129 LYS B O 1
ATOM 2209 N N . CYS B 1 130 ? 6.301 16.969 16.141 1 90.38 130 CYS B N 1
ATOM 2210 C CA . CYS B 1 130 ? 5.355 16.109 15.445 1 90.38 130 CYS B CA 1
ATOM 2211 C C . CYS B 1 130 ? 5.98 15.516 14.188 1 90.38 130 CYS B C 1
ATOM 2213 O O . CYS B 1 130 ? 5.477 14.531 13.641 1 90.38 130 CYS B O 1
ATOM 2215 N N . VAL B 1 131 ? 6.98 16.125 13.719 1 83.88 131 VAL B N 1
ATOM 2216 C CA . VAL B 1 131 ? 7.602 15.648 12.484 1 83.88 131 VAL B CA 1
ATOM 2217 C C . VAL B 1 131 ? 8.992 15.102 12.789 1 83.88 131 VAL B C 1
ATOM 2219 O O . VAL B 1 131 ? 9.828 15.805 13.375 1 83.88 131 VAL B O 1
ATOM 2222 N N . GLY B 1 132 ? 9.094 13.797 13.258 1 68.5 132 GLY B N 1
ATOM 2223 C CA . GLY B 1 132 ? 10.32 13.125 13.648 1 68.5 132 GLY B CA 1
ATOM 2224 C C . GLY B 1 132 ? 11.539 13.625 12.891 1 68.5 132 GLY B C 1
ATOM 2225 O O . GLY B 1 132 ? 11.406 14.227 11.82 1 68.5 132 GLY B O 1
ATOM 2226 N N . ASP B 1 133 ? 12.641 13.578 13.758 1 55.25 133 ASP B N 1
ATOM 2227 C CA . ASP B 1 133 ? 13.977 13.945 13.32 1 55.25 133 ASP B CA 1
ATOM 2228 C C . ASP B 1 133 ? 14.398 13.141 12.086 1 55.25 133 ASP B C 1
ATOM 2230 O O . ASP B 1 133 ? 14.422 11.906 12.125 1 55.25 133 ASP B O 1
ATOM 2234 N N . THR B 1 134 ? 13.938 13.453 11.055 1 46.5 134 THR B N 1
ATOM 2235 C CA . THR B 1 134 ? 14.719 12.828 9.992 1 46.5 134 THR B CA 1
ATOM 2236 C C . THR B 1 134 ? 16.172 12.656 10.422 1 46.5 134 THR B C 1
ATOM 2238 O O . THR B 1 134 ? 16.969 12.062 9.703 1 46.5 134 THR B O 1
ATOM 2241 N N . ASP B 1 135 ? 16.734 13.406 11.391 1 41.44 135 ASP B N 1
ATOM 2242 C CA . ASP B 1 135 ? 18.141 13.266 11.766 1 41.44 135 ASP B CA 1
ATOM 2243 C C . ASP B 1 135 ? 18.359 12.023 12.625 1 41.44 135 ASP B C 1
ATOM 2245 O O . ASP B 1 135 ? 17.469 11.602 13.359 1 41.44 135 ASP B O 1
ATOM 2249 N N . GLY B 1 136 ? 19.172 10.898 12.25 1 36.09 136 GLY B N 1
ATOM 2250 C CA . GLY B 1 136 ? 19.844 9.844 12.992 1 36.09 136 GLY B CA 1
ATOM 2251 C C . GLY B 1 136 ? 20.047 10.195 14.461 1 36.09 136 GLY B C 1
ATOM 2252 O O . GLY B 1 136 ? 20.828 9.547 15.148 1 36.09 136 GLY B O 1
ATOM 2253 N N . ARG B 1 137 ? 19.797 11.305 14.93 1 35.22 137 ARG B N 1
ATOM 2254 C CA . ARG B 1 137 ? 20.391 11.562 16.234 1 35.22 137 ARG B CA 1
ATOM 2255 C C . ARG B 1 137 ? 19.641 10.82 17.344 1 35.22 137 ARG B C 1
ATOM 2257 O O . ARG B 1 137 ? 19.859 11.055 18.531 1 35.22 137 ARG B O 1
ATOM 2264 N N . ARG B 1 138 ? 18.719 9.742 17.188 1 30.69 138 ARG B N 1
ATOM 2265 C CA . ARG B 1 138 ? 18.766 8.969 18.422 1 30.69 138 ARG B CA 1
ATOM 2266 C C . ARG B 1 138 ? 19.984 8.047 18.453 1 30.69 138 ARG B C 1
ATOM 2268 O O . ARG B 1 138 ? 20.391 7.52 17.422 1 30.69 138 ARG B O 1
#

Nearest PDB structures (foldseek):
  6owx-assembly1_A  TM=4.934E-01  e=1.462E-02  Escherichia coli
  4afl-assembly2_B  TM=3.994E-01  e=4.864E+00  Homo sapiens
  6zvr-assembly1_F  TM=4.402E-01  e=6.561E+00  Nostoc punctiforme
  4afl-assembly1_C  TM=4.112E-01  e=6.966E+00  Homo sapiens
  4afl-assembly2_B  TM=3.998E-01  e=4.231E+00  Homo sapiens

Radius of gyration: 26.3 Å; Cα contacts (8 Å, |Δi|>4): 182; chains: 2; bounding box: 53×85×84 Å

Secondary structure (DSSP, 8-state):
-----------------------SGGGSSBPTT--GGGG---HHHHHHHHHHHHHHHHHHHHHHHHHHH-----HHHHHHSSSP-HHHHHHHHHHHHHHHHHHHHHHHHHHHHHHHHS-HHHHHHHHHHHB---SS--/------------------------STTSSBPTT--GGGG---HHHHHHHHHHHHHHHHHHHHHHHHHHH-----HHHHHHSSS--HHHHHHHHHHHHHHHHHHHHHHHHHHHHHHHHS-HHHHHHHHHHHB--SS---

pLDDT: mean 77.15, std 24.1, range [27.33, 98.25]

Solvent-accessible surface area (backbone atoms only — not comparable to full-atom values): 16764 Å² total; per-residue (Å²): 138,84,80,68,68,86,76,69,82,78,80,76,80,79,78,81,80,78,80,78,76,73,58,67,69,62,79,48,59,40,52,81,84,54,74,67,69,82,50,66,71,52,72,68,44,47,53,51,49,53,51,48,50,51,54,46,52,51,50,51,52,51,47,54,56,52,53,72,67,56,79,83,73,54,62,65,66,54,44,72,42,86,70,84,52,65,69,60,39,45,51,42,31,47,59,71,41,43,57,58,39,52,47,42,36,49,49,52,50,47,52,28,52,54,50,66,63,44,53,74,69,38,44,53,48,45,46,66,72,28,28,51,68,82,60,74,81,119,140,83,80,73,76,74,75,76,74,82,80,78,78,78,78,79,78,79,76,68,75,39,82,67,80,61,78,47,60,41,52,86,82,55,74,65,71,84,51,65,69,54,72,69,43,48,53,52,49,52,51,49,51,52,52,45,52,52,49,50,52,51,47,53,57,51,53,72,66,56,75,84,71,55,63,65,66,55,41,72,42,84,68,84,51,63,68,61,40,45,52,42,32,47,60,71,41,44,56,57,39,51,49,43,36,50,49,52,51,46,51,26,52,54,48,66,65,43,52,74,69,38,43,54,50,43,46,66,72,29,28,52,69,83,61,76,80,120

Foldseek 3Di:
DDPDDPPDDPPDPPPPDDDDDDDPPVVFLFDDPFDLVVLVDDPVLVVQLVVLVVVLVVQLVVLVVVVVPDPDLPVVVQVPDPDHDPPSVVVSVCVNCVSVVVNVVSVVVSVVSNLVSGDPVSNVVSCPRGRDDPPPPD/DCPPPVVVPPPPPPPPPPPDPPPPPCPFLFDDPFDLVVLVDDPVLVVQLVVLVVVLVVQLVVLVVVVVPDDDLCVVVQVPDPDHDPVSVVVSVCVNCVSVVVNVVSVVVSVVSNLVSGDPVSNVVNCPRGRDDPDPPD

Organism: NCBI:txid211502